Protein AF-0000000083340362 (afdb_homodimer)

Sequence (372 aa):
MKLQTNSEQLPQDSGIQFNILEYPRHIVHEFELSDPEDSLTHFIKEQAFEFDRLLISKTYVAEIGRKVIGFISLTCTEIKFEDDVADDSGHPVNNFQSKPAVKITRLAVDQRYQRQGIGQILLAQSFSLVVDTIRETVGCRFLVLDARKDKIDWYQSFGFELVGTHENMMRECPIMFLDLRDLVERMKLQTNSEQLPQDSGIQFNILEYPRHIVHEFELSDPEDSLTHFIKEQAFEFDRLLISKTYVAEIGRKVIGFISLTCTEIKFEDDVADDSGHPVNNFQSKPAVKITRLAVDQRYQRQGIGQILLAQSFSLVVDTIRETVGCRFLVLDARKDKIDWYQSFGFELVGTHENMMRECPIMFLDLRDLVER

Radius of gyration: 21.66 Å; Cα contacts (8 Å, |Δi|>4): 677; chains: 2; bounding box: 45×64×53 Å

Solvent-accessible surface area (backbone atoms only — not comparable to full-atom values): 20326 Å² total; per-residue (Å²): 108,57,78,69,65,70,64,69,61,62,60,92,80,62,62,68,45,76,46,70,69,46,88,81,68,47,41,43,84,78,49,45,49,89,55,80,80,36,65,67,51,49,31,62,58,70,37,46,65,57,31,41,74,62,22,48,27,30,47,35,28,34,21,51,89,40,38,41,45,27,40,36,25,27,18,29,20,57,46,70,52,88,63,75,73,69,61,82,78,71,57,79,57,78,83,55,49,56,42,17,14,37,30,48,78,44,76,52,49,20,54,94,55,54,97,64,50,56,65,58,51,51,51,51,49,53,49,49,47,41,59,68,48,44,45,72,62,23,6,36,24,29,43,33,36,63,34,51,69,92,44,44,68,62,44,38,75,72,60,35,39,70,54,90,41,73,71,36,68,69,39,78,45,28,47,32,38,27,63,47,70,58,51,69,79,91,109,57,77,68,64,71,64,71,63,62,60,92,80,62,61,67,44,75,45,70,69,45,88,80,68,46,42,42,83,80,46,46,50,91,56,79,80,37,67,66,51,49,32,61,59,69,37,46,65,57,32,40,73,62,25,48,28,29,49,33,28,34,20,51,88,39,39,40,45,27,38,38,24,29,19,29,20,58,46,70,52,91,63,76,74,68,61,83,80,70,58,79,58,78,83,54,48,55,42,20,14,37,30,48,77,43,74,53,49,20,53,93,54,54,95,63,50,55,64,58,50,52,52,51,48,51,48,48,47,41,60,68,46,44,44,72,62,22,6,35,24,29,44,32,34,63,34,50,69,91,44,44,68,61,45,38,75,72,59,34,39,69,55,91,42,72,71,37,67,69,39,77,46,28,47,29,36,27,64,47,68,58,52,67,79,89

Organism: NCBI:txid2580412

Foldseek 3Di:
DALCCPCPPQPPPPLKDKAWDDPPQADLLPFDDPDRPDVLSVCSVPNQVVCVVVVNWTKMFIDRRRYGFKIWIKGKDWDFAPDCPPPVVPDPPDPPSIFTAMETEDIDGGHVCPPSCPRVVNVVVVLCCCLVPVVVPDGHFKYKYFAAPVCVVVVVVSPWDFRPDPVQVPDRGHMIMHGCVVNVVD/DALCCPCPPQPPPPLKDKAWDDPPQADLLPFDDPDRPDVLSVCSVPPQVVCVVVVNWTKMFIDRRRYGFKIWIKGKDWDFAPDCPPPVVPDPPDPPSIFTAMETEDIDGGHVCPPSCPRVVNVVVVLCCCLVPVVVPDGHFKYKYFAQPVCVVVVVVSPWDFRPDPVQVPDRGHMIMHGCVVNVVD

Nearest PDB structures (foldseek):
  6ajn-assembly1_A  TM=8.364E-01  e=1.202E-12  Escherichia coli
  6g96-assembly1_B  TM=8.527E-01  e=6.451E-12  Salmonella enterica subsp. enterica serovar Typhimurium
  6gtq-assembly2_B  TM=8.793E-01  e=3.685E-12  Escherichia coli
  5xun-assembly1_A  TM=8.576E-01  e=1.202E-11  Klebsiella pneumoniae
  7byy-assembly1_B  TM=8.355E-01  e=1.361E-11  Escherichia coli

pLDDT: mean 86.23, std 19.72, range [22.97, 98.69]

Structure (mmCIF, N/CA/C/O backbone):
data_AF-0000000083340362-model_v1
#
loop_
_entity.id
_entity.type
_entity.pdbx_description
1 polymer 'GNAT family N-acetyltransferase'
#
loop_
_atom_site.group_PDB
_atom_site.id
_atom_site.type_symbol
_atom_site.label_atom_id
_atom_site.label_alt_id
_atom_site.label_comp_id
_atom_site.label_asym_id
_atom_site.label_entity_id
_atom_site.label_seq_id
_atom_site.pdbx_PDB_ins_code
_atom_site.Cartn_x
_atom_site.Cartn_y
_atom_site.Cartn_z
_atom_site.occupancy
_atom_site.B_iso_or_equiv
_atom_site.auth_seq_id
_atom_site.auth_comp_id
_atom_site.auth_asym_id
_atom_site.auth_atom_id
_atom_site.pdbx_PDB_model_num
ATOM 1 N N . MET A 1 1 ? -20.344 -11.062 3.727 1 23.52 1 MET A N 1
ATOM 2 C CA . MET A 1 1 ? -19.969 -12.469 3.6 1 23.52 1 MET A CA 1
ATOM 3 C C . MET A 1 1 ? -18.547 -12.695 4.074 1 23.52 1 MET A C 1
ATOM 5 O O . MET A 1 1 ? -17.609 -12.055 3.582 1 23.52 1 MET A O 1
ATOM 9 N N . LYS A 1 2 ? -18.219 -13 5.266 1 34.16 2 LYS A N 1
ATOM 10 C CA . LYS A 1 2 ? -16.938 -13.531 5.734 1 34.16 2 LYS A CA 1
ATOM 11 C C . LYS A 1 2 ? -16.312 -14.453 4.691 1 34.16 2 LYS A C 1
ATOM 13 O O . LYS A 1 2 ? -17 -15.281 4.094 1 34.16 2 LYS A O 1
ATOM 18 N N . LEU A 1 3 ? -15.227 -13.953 4.035 1 40.44 3 LEU A N 1
ATOM 19 C CA . LEU A 1 3 ? -14.555 -15.016 3.297 1 40.44 3 LEU A CA 1
ATOM 20 C C . LEU A 1 3 ? -14.727 -16.359 3.998 1 40.44 3 LEU A C 1
ATOM 22 O O . LEU A 1 3 ? -14.234 -16.547 5.109 1 40.44 3 LEU A O 1
ATOM 26 N N . GLN A 1 4 ? -15.898 -16.797 4.02 1 37.75 4 GLN A N 1
ATOM 27 C CA . GLN A 1 4 ? -15.992 -18.172 4.48 1 37.75 4 GLN A CA 1
ATOM 28 C C . GLN A 1 4 ? -14.812 -19 3.982 1 37.75 4 GLN A C 1
ATOM 30 O O . GLN A 1 4 ? -14.703 -19.281 2.785 1 37.75 4 GLN A O 1
ATOM 35 N N . THR A 1 5 ? -13.617 -18.562 4.418 1 40.03 5 THR A N 1
ATOM 36 C CA . THR A 1 5 ? -12.539 -19.516 4.184 1 40.03 5 THR A CA 1
ATOM 37 C C . THR A 1 5 ? -13.008 -20.938 4.477 1 40.03 5 THR A C 1
ATOM 39 O O . THR A 1 5 ? -13.219 -21.297 5.637 1 40.03 5 THR A O 1
ATOM 42 N N . ASN A 1 6 ? -14.023 -21.344 3.832 1 37.41 6 ASN A N 1
ATOM 43 C CA . ASN A 1 6 ? -14.039 -22.797 3.99 1 37.41 6 ASN A CA 1
ATOM 44 C C . ASN A 1 6 ? -12.625 -23.359 4.125 1 37.41 6 ASN A C 1
ATOM 46 O O . ASN A 1 6 ? -11.859 -23.359 3.16 1 37.41 6 ASN A O 1
ATOM 50 N N . SER A 1 7 ? -12.016 -23.094 5.191 1 41.56 7 SER A N 1
ATOM 51 C CA . SER A 1 7 ? -10.766 -23.766 5.566 1 41.56 7 SER A CA 1
ATOM 52 C C . SER A 1 7 ? -10.68 -25.156 4.965 1 41.56 7 SER A C 1
ATOM 54 O O . SER A 1 7 ? -11.07 -26.141 5.602 1 41.56 7 SER A O 1
ATOM 56 N N . GLU A 1 8 ? -11.188 -25.328 3.857 1 47.78 8 GLU A N 1
ATOM 57 C CA . GLU A 1 8 ? -10.695 -26.641 3.461 1 47.78 8 GLU A CA 1
ATOM 58 C C . GLU A 1 8 ? -9.227 -26.828 3.854 1 47.78 8 GLU A C 1
ATOM 60 O O . GLU A 1 8 ? -8.344 -26.172 3.299 1 47.78 8 GLU A O 1
ATOM 65 N N . GLN A 1 9 ? -9.07 -26.984 5.242 1 56.75 9 GLN A N 1
ATOM 66 C CA . GLN A 1 9 ? -7.832 -27.297 5.941 1 56.75 9 GLN A CA 1
ATOM 67 C C . GLN A 1 9 ? -7.039 -28.375 5.203 1 56.75 9 GLN A C 1
ATOM 69 O O . GLN A 1 9 ? -7.613 -29.344 4.711 1 56.75 9 GLN A O 1
ATOM 74 N N . LEU A 1 10 ? -5.961 -27.906 4.578 1 65.69 10 LEU A N 1
ATOM 75 C CA . LEU A 1 10 ? -5.027 -28.922 4.105 1 65.69 10 LEU A CA 1
ATOM 76 C C . LEU A 1 10 ? -5.023 -30.125 5.035 1 65.69 10 LEU A C 1
ATOM 78 O O . LEU A 1 10 ? -5.191 -29.984 6.25 1 65.69 10 LEU A O 1
ATOM 82 N N . PRO A 1 11 ? -5.168 -31.219 4.41 1 60.34 11 PRO A N 1
ATOM 83 C CA . PRO A 1 11 ? -5.055 -32.344 5.328 1 60.34 11 PRO A CA 1
ATOM 84 C C . PRO A 1 11 ? -3.955 -32.156 6.367 1 60.34 11 PRO A C 1
ATOM 86 O O . PRO A 1 11 ? -2.93 -31.531 6.082 1 60.34 11 PRO A O 1
ATOM 89 N N . GLN A 1 12 ? -4.27 -32.188 7.727 1 56.44 12 GLN A N 1
ATOM 90 C CA . GLN A 1 12 ? -3.377 -32.094 8.875 1 56.44 12 GLN A CA 1
ATOM 91 C C . GLN A 1 12 ? -1.991 -32.625 8.539 1 56.44 12 GLN A C 1
ATOM 93 O O . GLN A 1 12 ? -0.98 -32.094 8.992 1 56.44 12 GLN A O 1
ATOM 98 N N . ASP A 1 13 ? -1.907 -33.562 7.621 1 63.53 13 ASP A N 1
ATOM 99 C CA . ASP A 1 13 ? -0.646 -34.25 7.379 1 63.53 13 ASP A CA 1
ATOM 100 C C . ASP A 1 13 ? -0.034 -33.844 6.043 1 63.53 13 ASP A C 1
ATOM 102 O O . ASP A 1 13 ? 0.708 -34.625 5.426 1 63.53 13 ASP A O 1
ATOM 106 N N . SER A 1 14 ? -0.365 -32.688 5.547 1 75.25 14 SER A N 1
ATOM 107 C CA . SER A 1 14 ? 0.1 -32.375 4.199 1 75.25 14 SER A CA 1
ATOM 108 C C . SER A 1 14 ? 1.563 -31.953 4.199 1 75.25 14 SER A C 1
ATOM 110 O O . SER A 1 14 ? 2.25 -32.062 3.18 1 75.25 14 SER A O 1
ATOM 112 N N . GLY A 1 15 ? 2.158 -31.625 5.398 1 90.06 15 GLY A N 1
ATOM 113 C CA . GLY A 1 15 ? 3.516 -31.109 5.465 1 90.06 15 GLY A CA 1
ATOM 114 C C . GLY A 1 15 ? 3.672 -29.75 4.793 1 90.06 15 GLY A C 1
ATOM 115 O O . GLY A 1 15 ? 4.785 -29.234 4.68 1 90.06 15 GLY A O 1
ATOM 116 N N . ILE A 1 16 ? 2.547 -29.234 4.363 1 93.31 16 ILE A N 1
ATOM 117 C CA . ILE A 1 16 ? 2.588 -27.953 3.664 1 93.31 16 ILE A CA 1
ATOM 118 C C . ILE A 1 16 ? 2.73 -26.812 4.672 1 93.31 16 ILE A C 1
ATOM 120 O O . ILE A 1 16 ? 2.025 -26.781 5.684 1 93.31 16 ILE A O 1
ATOM 124 N N . GLN A 1 17 ? 3.688 -25.922 4.473 1 94.75 17 GLN A N 1
ATOM 125 C CA . GLN A 1 17 ? 3.916 -24.734 5.277 1 94.75 17 GLN A CA 1
ATOM 126 C C . GLN A 1 17 ? 3.826 -23.469 4.426 1 94.75 17 GLN A C 1
ATOM 128 O O . GLN A 1 17 ? 4.031 -23.516 3.213 1 94.75 17 GLN A O 1
ATOM 133 N N . PHE A 1 18 ? 3.465 -22.422 5.023 1 94.44 18 PHE A N 1
ATOM 134 C CA . PHE A 1 18 ? 3.361 -21.125 4.355 1 94.44 18 PHE A CA 1
ATOM 135 C C . PHE A 1 18 ? 4.324 -20.125 4.969 1 94.44 18 PHE A C 1
ATOM 137 O O . PHE A 1 18 ? 4.309 -19.891 6.18 1 94.44 18 PHE A O 1
ATOM 144 N N . ASN A 1 19 ? 5.168 -19.562 4.156 1 96.06 19 ASN A N 1
ATOM 145 C CA . ASN A 1 19 ? 6.211 -18.656 4.621 1 96.06 19 ASN A CA 1
ATOM 146 C C . ASN A 1 19 ? 6.48 -17.547 3.604 1 96.06 19 ASN A C 1
ATOM 148 O O . ASN A 1 19 ? 6.035 -17.625 2.459 1 96.06 19 ASN A O 1
ATOM 152 N N . ILE A 1 20 ? 7.152 -16.531 4.066 1 96.31 20 ILE A N 1
ATOM 153 C CA . ILE A 1 20 ? 7.699 -15.539 3.139 1 96.31 20 ILE A CA 1
ATOM 154 C C . ILE A 1 20 ? 8.852 -16.156 2.35 1 96.31 20 ILE A C 1
ATOM 156 O O . ILE A 1 20 ? 9.641 -16.938 2.893 1 96.31 20 ILE A O 1
ATOM 160 N N . LEU A 1 21 ? 8.977 -15.82 1.09 1 96.94 21 LEU A N 1
ATOM 161 C CA . LEU A 1 21 ? 10.055 -16.344 0.257 1 96.94 21 LEU A CA 1
ATOM 162 C C . LEU A 1 21 ? 11.414 -15.883 0.763 1 96.94 21 LEU A C 1
ATOM 164 O O . LEU A 1 21 ? 11.617 -14.688 0.986 1 96.94 21 LEU A O 1
ATOM 168 N N . GLU A 1 22 ? 12.25 -16.781 0.975 1 94.06 22 GLU A N 1
ATOM 169 C CA . GLU A 1 22 ? 13.617 -16.5 1.409 1 94.06 22 GLU A CA 1
ATOM 170 C C . GLU A 1 22 ? 14.641 -17.188 0.507 1 94.06 22 GLU A C 1
ATOM 172 O O . GLU A 1 22 ? 14.531 -18.391 0.246 1 94.06 22 GLU A O 1
ATOM 177 N N . TYR A 1 23 ? 15.516 -16.438 0.001 1 85.88 23 TYR A N 1
ATOM 178 C CA . TYR A 1 23 ? 16.641 -17 -0.749 1 85.88 23 TYR A CA 1
ATOM 179 C C . TYR A 1 23 ? 17.875 -17.125 0.133 1 85.88 23 TYR A C 1
ATOM 181 O O . TYR A 1 23 ? 18.219 -16.203 0.879 1 85.88 23 TYR A O 1
ATOM 189 N N . PRO A 1 24 ? 18.625 -18.344 0.016 1 87 24 PRO A N 1
ATOM 190 C CA . PRO A 1 24 ? 18.422 -19.516 -0.842 1 87 24 PRO A CA 1
ATOM 191 C C . PRO A 1 24 ? 17.672 -20.641 -0.131 1 87 24 PRO A C 1
ATOM 193 O O . PRO A 1 24 ? 17.75 -21.797 -0.558 1 87 24 PRO A O 1
ATOM 196 N N . ARG A 1 25 ? 17.016 -20.328 0.889 1 90.12 25 ARG A N 1
ATOM 197 C CA . ARG A 1 25 ? 16.344 -21.344 1.689 1 90.12 25 ARG A CA 1
ATOM 198 C C . ARG A 1 25 ? 15.344 -22.125 0.848 1 90.12 25 ARG A C 1
ATOM 200 O O . ARG A 1 25 ? 15.281 -23.359 0.938 1 90.12 25 ARG A O 1
ATOM 207 N N . HIS A 1 26 ? 14.633 -21.422 0.093 1 95.56 26 HIS A N 1
ATOM 208 C CA . HIS A 1 26 ? 13.547 -22.062 -0.643 1 95.56 26 HIS A CA 1
ATOM 209 C C . HIS A 1 26 ? 14.016 -22.547 -2.012 1 95.56 26 HIS A C 1
ATOM 211 O O . HIS A 1 26 ? 14.805 -21.875 -2.676 1 95.56 26 HIS A O 1
ATOM 217 N N . ILE A 1 27 ? 13.594 -23.75 -2.365 1 95.31 27 ILE A N 1
ATOM 218 C CA . ILE A 1 27 ? 13.898 -24.359 -3.656 1 95.31 27 ILE A CA 1
ATOM 219 C C . ILE A 1 27 ? 12.805 -24 -4.664 1 95.31 27 ILE A C 1
ATOM 221 O O . ILE A 1 27 ? 11.68 -24.484 -4.57 1 95.31 27 ILE A O 1
ATOM 225 N N . VAL A 1 28 ? 13.227 -23.172 -5.641 1 97.19 28 VAL A N 1
ATOM 226 C CA . VAL A 1 28 ? 12.227 -22.672 -6.582 1 97.19 28 VAL A CA 1
ATOM 227 C C . VAL A 1 28 ? 12.477 -23.266 -7.961 1 97.19 28 VAL A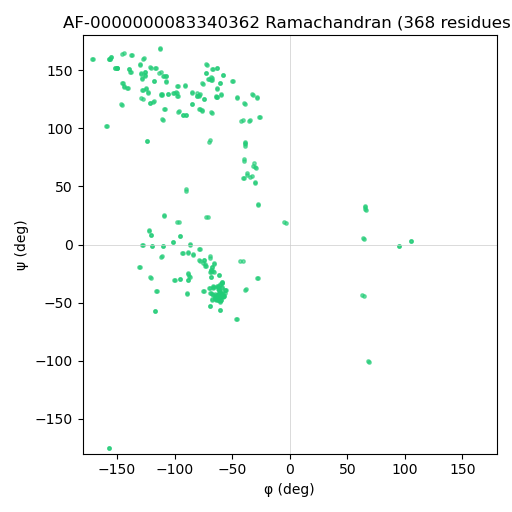 C 1
ATOM 229 O O . VAL A 1 28 ? 11.594 -23.219 -8.828 1 97.19 28 VAL A O 1
ATOM 232 N N . HIS A 1 29 ? 13.578 -23.922 -8.203 1 95.38 29 HIS A N 1
ATOM 233 C CA . HIS A 1 29 ? 13.961 -24.375 -9.539 1 95.38 29 HIS A CA 1
ATOM 234 C C . HIS A 1 29 ? 13.125 -25.562 -9.984 1 95.38 29 HIS A C 1
ATOM 236 O O . HIS A 1 29 ? 13.07 -25.891 -11.172 1 95.38 29 HIS A O 1
ATOM 242 N N . GLU A 1 30 ? 12.422 -26.281 -9.07 1 95.94 30 GLU A N 1
ATOM 243 C CA . GLU A 1 30 ? 11.633 -27.469 -9.398 1 95.94 30 GLU A CA 1
ATOM 244 C C . GLU A 1 30 ? 10.18 -27.094 -9.68 1 95.94 30 GLU A C 1
ATOM 246 O O . GLU A 1 30 ? 9.375 -27.953 -10.062 1 95.94 30 GLU A O 1
ATOM 251 N N . PHE A 1 31 ? 9.836 -25.844 -9.445 1 98 31 PHE A N 1
ATOM 252 C CA . PHE A 1 31 ? 8.469 -25.391 -9.68 1 98 31 PHE A CA 1
ATOM 253 C C . PHE A 1 31 ? 8.109 -25.516 -11.156 1 98 31 PHE A C 1
ATOM 255 O O . PHE A 1 31 ? 8.891 -25.125 -12.023 1 98 31 PHE A O 1
ATOM 262 N N . GLU A 1 32 ? 6.922 -26.047 -11.406 1 96.19 32 GLU A N 1
ATOM 263 C CA . GLU A 1 32 ? 6.535 -26.281 -12.797 1 96.19 32 GLU A CA 1
ATOM 264 C C . GLU A 1 32 ? 5.039 -26.062 -13 1 96.19 32 GLU A C 1
ATOM 266 O O . GLU A 1 32 ? 4.23 -26.438 -12.148 1 96.19 32 GLU A O 1
ATOM 271 N N . LEU A 1 33 ? 4.734 -25.422 -14.117 1 97.44 33 LEU A N 1
ATOM 272 C CA . LEU A 1 33 ? 3.357 -25.328 -14.594 1 97.44 33 LEU A CA 1
ATOM 273 C C . LEU A 1 33 ? 3.166 -26.109 -15.883 1 97.44 33 LEU A C 1
ATOM 275 O O . LEU A 1 33 ? 4.129 -26.656 -16.422 1 97.44 33 LEU A O 1
ATOM 279 N N . SER A 1 34 ? 1.869 -26.25 -16.25 1 94.12 34 SER A N 1
ATOM 280 C CA . SER A 1 34 ? 1.586 -27.016 -17.469 1 94.12 34 SER A CA 1
ATOM 281 C C . SER A 1 34 ? 2.281 -26.406 -18.672 1 94.12 34 SER A C 1
ATOM 283 O O . SER A 1 34 ? 2.801 -27.125 -19.531 1 94.12 34 SER A O 1
ATOM 285 N N . ASP A 1 35 ? 2.262 -25.062 -18.797 1 93.88 35 ASP A N 1
ATOM 286 C CA . ASP A 1 35 ? 3.023 -24.328 -19.812 1 93.88 35 ASP A CA 1
ATOM 287 C C . ASP A 1 35 ? 4.387 -23.906 -19.266 1 93.88 35 ASP A C 1
ATOM 289 O O . ASP A 1 35 ? 4.473 -23 -18.438 1 93.88 35 ASP A O 1
ATOM 293 N N . PRO A 1 36 ? 5.43 -24.469 -19.766 1 89.62 36 PRO A N 1
ATOM 294 C CA . PRO A 1 36 ? 6.758 -24.172 -19.234 1 89.62 36 PRO A CA 1
ATOM 295 C C . PRO A 1 36 ? 7.195 -22.734 -19.516 1 89.62 36 PRO A C 1
ATOM 297 O O . PRO A 1 36 ? 8.102 -22.219 -18.859 1 89.62 36 PRO A O 1
ATOM 300 N N . GLU A 1 37 ? 6.543 -22.125 -20.5 1 89.88 37 GLU A N 1
ATOM 301 C CA . GLU A 1 37 ? 6.93 -20.766 -20.859 1 89.88 37 GLU A CA 1
ATOM 302 C C . GLU A 1 37 ? 6.059 -19.734 -20.156 1 89.88 37 GLU A C 1
ATOM 304 O O . GLU A 1 37 ? 6.16 -18.531 -20.438 1 89.88 37 GLU A O 1
ATOM 309 N N . ASP A 1 38 ? 5.273 -20.25 -19.281 1 92.88 38 ASP A N 1
ATOM 310 C CA . ASP A 1 38 ? 4.422 -19.328 -18.531 1 92.88 38 ASP A CA 1
ATOM 311 C C . ASP A 1 38 ? 5.262 -18.328 -17.75 1 92.88 38 ASP A C 1
ATOM 313 O O . ASP A 1 38 ? 6.254 -18.688 -17.109 1 92.88 38 ASP A O 1
ATOM 317 N N . SER A 1 39 ? 4.816 -17.047 -17.734 1 93.94 39 SER A N 1
ATOM 318 C CA . SER A 1 39 ? 5.559 -15.977 -17.094 1 93.94 39 SER A CA 1
ATOM 319 C C . SER A 1 39 ? 5.617 -16.172 -15.586 1 93.94 39 SER A C 1
ATOM 321 O O . SER A 1 39 ? 6.539 -15.688 -14.93 1 93.94 39 SER A O 1
ATOM 323 N N . LEU A 1 40 ? 4.707 -16.891 -15.039 1 96.69 40 LEU A N 1
ATOM 324 C CA . LEU A 1 40 ? 4.676 -17.125 -13.602 1 96.69 40 LEU A CA 1
ATOM 325 C C . LEU A 1 40 ? 5.824 -18.031 -13.172 1 96.69 40 LEU A C 1
ATOM 327 O O . LEU A 1 40 ? 6.41 -17.844 -12.109 1 96.69 40 LEU A O 1
ATOM 331 N N . THR A 1 41 ? 6.141 -19.047 -14.07 1 96.56 41 THR A N 1
ATOM 332 C CA . THR A 1 41 ? 7.293 -19.906 -13.805 1 96.56 41 THR A CA 1
ATOM 333 C C . THR A 1 41 ? 8.586 -19.094 -13.852 1 96.56 41 THR A C 1
ATOM 335 O O . THR A 1 41 ? 9.438 -19.234 -12.969 1 96.56 41 THR A O 1
ATOM 338 N N . HIS A 1 42 ? 8.641 -18.281 -14.883 1 95.5 42 HIS A N 1
ATOM 339 C CA . HIS A 1 42 ? 9.812 -17.406 -15 1 95.5 42 HIS A CA 1
ATOM 340 C C . HIS A 1 42 ? 9.93 -16.484 -13.805 1 95.5 42 HIS A C 1
ATOM 342 O O . HIS A 1 42 ? 11.031 -16.266 -13.289 1 95.5 42 HIS A O 1
ATOM 348 N N . PHE A 1 43 ? 8.891 -15.984 -13.336 1 97 43 PHE A N 1
ATOM 349 C CA . PHE A 1 43 ? 8.883 -15.055 -12.211 1 97 43 PHE A CA 1
ATOM 350 C C . PHE A 1 43 ? 9.477 -15.703 -10.969 1 97 43 PHE A C 1
ATOM 352 O O . PHE A 1 43 ? 10.43 -15.188 -10.383 1 97 43 PHE A O 1
ATOM 359 N N . ILE A 1 44 ? 8.945 -16.828 -10.547 1 97.62 44 ILE A N 1
ATOM 360 C CA . ILE A 1 44 ? 9.328 -17.406 -9.266 1 97.62 44 ILE A CA 1
ATOM 361 C C . ILE A 1 44 ? 10.773 -17.891 -9.328 1 97.62 44 ILE A C 1
ATOM 363 O O . ILE A 1 44 ? 11.5 -17.844 -8.336 1 97.62 44 ILE A O 1
ATOM 367 N N . LYS A 1 45 ? 11.25 -18.266 -10.516 1 96 45 LYS A N 1
ATOM 368 C CA . LYS A 1 45 ? 12.586 -18.844 -10.656 1 96 45 LYS A CA 1
ATOM 369 C C . LYS A 1 45 ? 13.633 -17.75 -10.828 1 96 45 LYS A C 1
ATOM 371 O O . LYS A 1 45 ? 14.766 -17.891 -10.367 1 96 45 LYS A O 1
ATOM 376 N N . GLU A 1 46 ? 13.18 -16.609 -11.391 1 94.44 46 GLU A N 1
ATOM 377 C CA . GLU A 1 46 ? 14.234 -15.711 -11.859 1 94.44 46 GLU A CA 1
ATOM 378 C C . GLU A 1 46 ? 14 -14.289 -11.359 1 94.44 46 GLU A C 1
ATOM 380 O O . GLU A 1 46 ? 14.922 -13.469 -11.367 1 94.44 46 GLU A O 1
ATOM 385 N N . GLN A 1 47 ? 12.805 -13.961 -10.961 1 95.62 47 GLN A N 1
ATOM 386 C CA . GLN A 1 47 ? 12.523 -12.547 -10.766 1 95.62 47 GLN A CA 1
ATOM 387 C C . GLN A 1 47 ? 12.102 -12.266 -9.328 1 95.62 47 GLN A C 1
ATOM 389 O O . GLN A 1 47 ? 12.312 -11.164 -8.812 1 95.62 47 GLN A O 1
ATOM 394 N N . ALA A 1 48 ? 11.508 -13.242 -8.672 1 96.56 48 ALA A N 1
ATOM 395 C CA . ALA A 1 48 ? 10.875 -13.008 -7.375 1 96.56 48 ALA A CA 1
ATOM 396 C C . ALA A 1 48 ? 11.867 -12.43 -6.375 1 96.56 48 ALA A C 1
ATOM 398 O O . ALA A 1 48 ? 11.555 -11.477 -5.66 1 96.56 48 ALA A O 1
ATOM 399 N N . PHE A 1 49 ? 13.031 -12.984 -6.344 1 94.06 49 PHE A N 1
ATOM 400 C CA . PHE A 1 49 ? 14.047 -12.516 -5.398 1 94.06 49 PHE A CA 1
ATOM 401 C C . PHE A 1 49 ? 14.453 -11.078 -5.703 1 94.06 49 PHE A C 1
ATOM 403 O O . PHE A 1 49 ? 14.578 -10.258 -4.789 1 94.06 49 PHE A O 1
ATOM 410 N N . GLU A 1 50 ? 14.703 -10.82 -6.898 1 93.31 50 GLU A N 1
ATOM 411 C CA . GLU A 1 50 ? 15.086 -9.469 -7.293 1 93.31 50 GLU A CA 1
ATOM 412 C C . GLU A 1 50 ? 13.984 -8.461 -6.977 1 93.31 50 GLU A C 1
ATOM 414 O O . GLU A 1 50 ? 14.266 -7.348 -6.539 1 93.31 50 GLU A O 1
ATOM 419 N N . PHE A 1 51 ? 12.766 -8.82 -7.219 1 94.81 51 PHE A N 1
ATOM 420 C CA . PHE A 1 51 ? 11.641 -7.938 -6.934 1 94.81 51 PHE A CA 1
ATOM 421 C C . PHE A 1 51 ? 11.539 -7.656 -5.441 1 94.81 51 PHE A C 1
ATOM 423 O O . PHE A 1 51 ? 11.164 -6.555 -5.035 1 94.81 51 PHE A O 1
ATOM 430 N N . ASP A 1 52 ? 11.867 -8.68 -4.664 1 94.31 52 ASP A N 1
ATOM 431 C CA . ASP A 1 52 ? 11.914 -8.477 -3.217 1 94.31 52 ASP A CA 1
ATOM 432 C C . ASP A 1 52 ? 13.016 -7.492 -2.834 1 94.31 52 ASP A C 1
ATOM 434 O O . ASP A 1 52 ? 12.773 -6.543 -2.086 1 94.31 52 ASP A O 1
ATOM 438 N N . ARG A 1 53 ? 14.156 -7.668 -3.387 1 91.44 53 ARG A N 1
ATOM 439 C CA . ARG A 1 53 ? 15.305 -6.824 -3.098 1 91.44 53 ARG A CA 1
ATOM 440 C C . ARG A 1 53 ? 15.039 -5.375 -3.504 1 91.44 53 ARG A C 1
ATOM 442 O O . ARG A 1 53 ? 15.492 -4.445 -2.836 1 91.44 53 ARG A O 1
ATOM 449 N N . LEU A 1 54 ? 14.344 -5.23 -4.57 1 93.06 54 LEU A N 1
ATOM 450 C CA . LEU A 1 54 ? 14.062 -3.9 -5.098 1 93.06 54 LEU A CA 1
ATOM 451 C C . LEU A 1 54 ? 12.805 -3.322 -4.453 1 93.06 54 LEU A C 1
ATOM 453 O O . LEU A 1 54 ? 12.375 -2.223 -4.805 1 93.06 54 LEU A O 1
ATOM 457 N N . LEU A 1 55 ? 12.18 -4.051 -3.561 1 95.62 55 LEU A N 1
ATOM 458 C CA . LEU A 1 55 ? 11.008 -3.623 -2.807 1 95.62 55 LEU A CA 1
ATOM 459 C C . LEU A 1 55 ? 9.812 -3.418 -3.73 1 95.62 55 LEU A C 1
ATOM 461 O O . LEU A 1 55 ? 8.992 -2.523 -3.506 1 95.62 55 LEU A O 1
ATOM 465 N N . ILE A 1 56 ? 9.789 -4.234 -4.762 1 95.94 56 ILE A N 1
ATOM 466 C CA . ILE A 1 56 ? 8.734 -4.121 -5.766 1 95.94 56 ILE A CA 1
ATOM 467 C C . ILE A 1 56 ? 7.547 -4.996 -5.367 1 95.94 56 ILE A C 1
ATOM 469 O O . ILE A 1 56 ? 6.391 -4.59 -5.508 1 95.94 56 ILE A O 1
ATOM 473 N N . SER A 1 57 ? 7.781 -6.141 -4.914 1 97.31 57 SER A N 1
ATOM 474 C CA . SER A 1 57 ? 6.75 -7.047 -4.422 1 97.31 57 SER A CA 1
ATOM 475 C C . SER A 1 57 ? 7.289 -7.961 -3.324 1 97.31 57 SER A C 1
ATOM 477 O O . SER A 1 57 ? 8.5 -8.172 -3.23 1 97.31 57 SER A O 1
ATOM 479 N N . LYS A 1 58 ? 6.43 -8.375 -2.453 1 97.69 58 LYS A N 1
ATOM 480 C CA . LYS A 1 58 ? 6.719 -9.422 -1.482 1 97.69 58 LYS A CA 1
ATOM 481 C C . LYS A 1 58 ? 6.02 -10.727 -1.862 1 97.69 58 LYS A C 1
ATOM 483 O O . LYS A 1 58 ? 4.828 -10.734 -2.174 1 97.69 58 LYS A O 1
ATOM 488 N N . THR A 1 59 ? 6.793 -11.781 -1.875 1 98.31 59 THR A N 1
ATOM 489 C CA . THR A 1 59 ? 6.262 -13.07 -2.301 1 98.31 59 THR A CA 1
ATOM 490 C C . THR A 1 59 ? 6.18 -14.039 -1.122 1 98.31 59 THR A C 1
ATOM 492 O O . THR A 1 59 ? 7.137 -14.18 -0.358 1 98.31 59 THR A O 1
ATOM 495 N N . TYR A 1 60 ? 5.016 -14.625 -0.967 1 98.31 60 TYR A N 1
ATOM 496 C CA . TYR A 1 60 ? 4.754 -15.68 0.007 1 98.31 60 TYR A CA 1
ATOM 497 C C . TYR A 1 60 ? 4.598 -17.031 -0.679 1 98.31 60 TYR A C 1
ATOM 499 O O . TYR A 1 60 ? 4.027 -17.109 -1.771 1 98.31 60 TYR A O 1
ATOM 507 N N . VAL A 1 61 ? 5.098 -18.094 0.061 1 98.06 61 VAL A N 1
ATOM 508 C CA . VAL A 1 61 ? 5.141 -19.375 -0.632 1 98.06 61 VAL A CA 1
ATOM 509 C C . VAL A 1 61 ? 4.465 -20.453 0.224 1 98.06 61 VAL A C 1
ATOM 511 O O . VAL A 1 61 ? 4.457 -20.359 1.453 1 98.06 61 VAL A O 1
ATOM 514 N N . ALA A 1 62 ? 3.773 -21.344 -0.406 1 97.81 62 ALA A N 1
ATOM 515 C CA . ALA A 1 62 ? 3.49 -22.672 0.132 1 97.81 62 ALA A CA 1
ATOM 516 C C . ALA A 1 62 ? 4.633 -23.641 -0.168 1 97.81 62 ALA A C 1
ATOM 518 O O . ALA A 1 62 ? 5.098 -23.734 -1.308 1 97.81 62 ALA A O 1
ATOM 519 N N . GLU A 1 63 ? 5.066 -24.344 0.824 1 97.25 63 GLU A N 1
ATOM 520 C CA . GLU A 1 63 ? 6.219 -25.203 0.607 1 97.25 63 GLU A CA 1
ATOM 521 C C . GLU A 1 63 ? 6.035 -26.562 1.295 1 97.25 63 GLU A C 1
ATOM 523 O O . GLU A 1 63 ? 5.285 -26.672 2.268 1 97.25 63 GLU A O 1
ATOM 528 N N . ILE A 1 64 ? 6.547 -27.578 0.803 1 95.62 64 ILE A N 1
ATOM 529 C CA . ILE A 1 64 ? 6.789 -28.859 1.436 1 95.62 64 ILE A CA 1
ATOM 530 C C . ILE A 1 64 ? 8.289 -29.078 1.609 1 95.62 64 ILE A C 1
ATOM 532 O O . ILE A 1 64 ? 9.023 -29.234 0.627 1 95.62 64 ILE A O 1
ATOM 536 N N . GLY A 1 65 ? 8.672 -28.969 2.998 1 92 65 GLY A N 1
ATOM 537 C CA . GLY A 1 65 ? 10.102 -28.875 3.254 1 92 65 GLY A CA 1
ATOM 538 C C . GLY A 1 65 ? 10.711 -27.562 2.762 1 92 65 GLY A C 1
ATOM 539 O O . GLY A 1 65 ? 10.477 -26.516 3.348 1 92 65 GLY A O 1
ATOM 540 N N . ARG A 1 66 ? 11.375 -27.516 1.611 1 95.44 66 ARG A N 1
ATOM 541 C CA . ARG A 1 66 ? 11.953 -26.312 1.043 1 95.44 66 ARG A CA 1
ATOM 542 C C . ARG A 1 66 ? 11.508 -26.109 -0.402 1 95.44 66 ARG A C 1
ATOM 544 O O . ARG A 1 66 ? 11.812 -25.094 -1.019 1 95.44 66 ARG A O 1
ATOM 551 N N . LYS A 1 67 ? 10.719 -27.109 -0.714 1 97.06 67 LYS A N 1
ATOM 552 C CA . LYS A 1 67 ? 10.266 -27.062 -2.1 1 97.06 67 LYS A CA 1
ATOM 553 C C . LYS A 1 67 ? 9.031 -26.172 -2.246 1 97.06 67 LYS A C 1
ATOM 555 O O . LYS A 1 67 ? 7.996 -26.438 -1.637 1 97.06 67 LYS A O 1
ATOM 560 N N . VAL A 1 68 ? 9.102 -25.188 -3.023 1 98.25 68 VAL A N 1
ATOM 561 C CA . VAL A 1 68 ? 7.977 -24.281 -3.264 1 98.25 68 VAL A CA 1
ATOM 562 C C . VAL A 1 68 ? 6.953 -24.969 -4.164 1 98.25 68 VAL A C 1
ATOM 564 O O . VAL A 1 68 ? 7.289 -25.406 -5.27 1 98.25 68 VAL A O 1
ATOM 567 N N . ILE A 1 69 ? 5.688 -25.031 -3.701 1 98.19 69 ILE A N 1
ATOM 568 C CA . ILE A 1 69 ? 4.645 -25.688 -4.484 1 98.19 69 ILE A CA 1
ATOM 569 C C . ILE A 1 69 ? 3.549 -24.688 -4.824 1 98.19 69 ILE A C 1
ATOM 571 O O . ILE A 1 69 ? 2.576 -25.016 -5.504 1 98.19 69 ILE A O 1
ATOM 575 N N . GLY A 1 70 ? 3.621 -23.469 -4.406 1 98.56 70 GLY A N 1
ATOM 576 C CA . GLY A 1 70 ? 2.742 -22.344 -4.711 1 98.56 70 GLY A CA 1
ATOM 577 C C . GLY A 1 70 ? 3.268 -21.016 -4.199 1 98.56 70 GLY A C 1
ATOM 578 O O . GLY A 1 70 ? 4.137 -20.984 -3.326 1 98.56 70 GLY A O 1
ATOM 579 N N . PHE A 1 71 ? 2.781 -19.969 -4.777 1 98.69 71 PHE A N 1
ATOM 580 C CA . PHE A 1 71 ? 3.232 -18.672 -4.297 1 98.69 71 PHE A CA 1
ATOM 581 C C . PHE A 1 71 ? 2.211 -17.578 -4.621 1 98.69 71 PHE A C 1
ATOM 583 O O . PHE A 1 71 ? 1.34 -17.781 -5.473 1 98.69 71 PHE A O 1
ATOM 590 N N . ILE A 1 72 ? 2.275 -16.5 -3.922 1 98.62 72 ILE A N 1
ATOM 591 C CA . ILE A 1 72 ? 1.473 -15.305 -4.133 1 98.62 72 ILE A CA 1
ATOM 592 C C . ILE A 1 72 ? 2.309 -14.062 -3.832 1 98.62 72 ILE A C 1
ATOM 594 O O . ILE A 1 72 ? 3.09 -14.047 -2.877 1 98.62 72 ILE A O 1
ATOM 598 N N . SER A 1 73 ? 2.232 -13.047 -4.672 1 98.5 73 SER A N 1
ATOM 599 C CA . SER A 1 73 ? 3.004 -11.82 -4.488 1 98.5 73 SER A CA 1
ATOM 600 C C . SER A 1 73 ? 2.088 -10.617 -4.305 1 98.5 73 SER A C 1
ATOM 602 O O . SER A 1 73 ? 1.058 -10.508 -4.973 1 98.5 73 SER A O 1
ATOM 604 N N . LEU A 1 74 ? 2.496 -9.719 -3.395 1 98.56 74 LEU A N 1
ATOM 605 C CA . LEU A 1 74 ? 1.691 -8.555 -3.029 1 98.56 74 LEU A CA 1
ATOM 606 C C . LEU A 1 74 ? 2.49 -7.27 -3.197 1 98.56 74 LEU A C 1
ATOM 608 O O . LEU A 1 74 ? 3.693 -7.242 -2.932 1 98.56 74 LEU A O 1
ATOM 612 N N . THR A 1 75 ? 1.845 -6.199 -3.588 1 98.5 75 THR A N 1
ATOM 613 C CA . THR A 1 75 ? 2.477 -4.891 -3.736 1 98.5 75 THR A CA 1
ATOM 614 C C . THR A 1 75 ? 1.47 -3.773 -3.48 1 98.5 75 THR A C 1
ATOM 616 O O . THR A 1 75 ? 0.268 -3.951 -3.693 1 98.5 75 THR A O 1
ATOM 619 N N . CYS A 1 76 ? 1.879 -2.607 -3.02 1 98.31 76 CYS A N 1
ATOM 620 C CA . CYS A 1 76 ? 1.025 -1.433 -2.889 1 98.31 76 CYS A CA 1
ATOM 621 C C . CYS A 1 76 ? 0.621 -0.896 -4.258 1 98.31 76 CYS A C 1
ATOM 623 O O . CYS A 1 76 ? 1.427 -0.891 -5.188 1 98.31 76 CYS A O 1
ATOM 625 N N . THR A 1 77 ? -0.564 -0.472 -4.336 1 96.94 77 THR A N 1
ATOM 626 C CA . THR A 1 77 ? -1.035 0.106 -5.59 1 96.94 77 THR A CA 1
ATOM 627 C C . THR A 1 77 ? -2.223 1.033 -5.348 1 96.94 77 THR A C 1
ATOM 629 O O . THR A 1 77 ? -2.5 1.406 -4.203 1 96.94 77 THR A O 1
ATOM 632 N N . GLU A 1 78 ? -2.793 1.529 -6.406 1 95 78 GLU A N 1
ATOM 633 C CA . GLU A 1 78 ? -4.09 2.201 -6.461 1 95 78 GLU A CA 1
ATOM 634 C C . GLU A 1 78 ? -4.992 1.572 -7.516 1 95 78 GLU A C 1
ATOM 636 O O . GLU A 1 78 ? -4.516 0.852 -8.398 1 95 78 GLU A O 1
ATOM 641 N N . ILE A 1 79 ? -6.188 1.846 -7.34 1 93.12 79 ILE A N 1
ATOM 642 C CA . ILE A 1 79 ? -7.137 1.485 -8.383 1 93.12 79 ILE A CA 1
ATOM 643 C C . ILE A 1 79 ? -7.977 2.705 -8.766 1 93.12 79 ILE A C 1
ATOM 645 O O . ILE A 1 79 ? -8.375 3.484 -7.895 1 93.12 79 ILE A O 1
ATOM 649 N N . LYS A 1 80 ? -8.117 2.949 -10.047 1 86.81 80 LYS A N 1
ATOM 650 C CA . LYS A 1 80 ? -8.938 4.047 -10.562 1 86.81 80 LYS A CA 1
ATOM 651 C C . LYS A 1 80 ? -10.289 3.549 -11.047 1 86.81 80 LYS A C 1
ATOM 653 O O . LYS A 1 80 ? -10.375 2.541 -11.75 1 86.81 80 LYS A O 1
ATOM 658 N N . PHE A 1 81 ? -11.312 4.215 -10.586 1 82.5 81 PHE A N 1
ATOM 659 C CA . PHE A 1 81 ? -12.648 3.934 -11.078 1 82.5 81 PHE A CA 1
ATOM 660 C C . PHE A 1 81 ? -13.156 5.07 -11.961 1 82.5 81 PHE A C 1
ATOM 662 O O . PHE A 1 81 ? -12.844 6.238 -11.719 1 82.5 81 PHE A O 1
ATOM 669 N N . GLU A 1 82 ? -13.438 4.949 -13.25 1 69.31 82 GLU A N 1
ATOM 670 C CA . GLU A 1 82 ? -13.977 6.016 -14.086 1 69.31 82 GLU A CA 1
ATOM 671 C C . GLU A 1 82 ? -15.141 6.727 -13.406 1 69.31 82 GLU A C 1
ATOM 673 O O . GLU A 1 82 ? -15.273 7.945 -13.508 1 69.31 82 GLU A O 1
ATOM 678 N N . ASP A 1 83 ? -16.203 6.008 -13.172 1 55.5 83 ASP A N 1
ATOM 679 C CA . ASP A 1 83 ? -17.406 6.629 -12.641 1 55.5 83 ASP A CA 1
ATOM 680 C C . ASP A 1 83 ? -17.312 6.836 -11.133 1 55.5 83 ASP A C 1
ATOM 682 O O . ASP A 1 83 ? -16.609 6.09 -10.445 1 55.5 83 ASP A O 1
ATOM 686 N N . ASP A 1 84 ? -17.594 8.031 -10.594 1 47.06 84 ASP A N 1
ATOM 687 C CA . ASP A 1 84 ? -17.703 8.344 -9.172 1 47.06 84 ASP A CA 1
ATOM 688 C C . ASP A 1 84 ? -18.281 7.164 -8.391 1 47.06 84 ASP A C 1
ATOM 690 O O . ASP A 1 84 ? -19.453 6.832 -8.539 1 47.06 84 ASP A O 1
ATOM 694 N N . VAL A 1 85 ? -17.75 6.027 -8.375 1 43.78 85 VAL A N 1
ATOM 695 C CA . VAL A 1 85 ? -18.453 5.254 -7.352 1 43.78 85 VAL A CA 1
ATOM 696 C C . VAL A 1 85 ? -18.766 6.145 -6.152 1 43.78 85 VAL A C 1
ATOM 698 O O . VAL A 1 85 ? -17.859 6.723 -5.551 1 43.78 85 VAL A O 1
ATOM 701 N N . ALA A 1 86 ? -19.906 6.879 -6.266 1 36.81 86 ALA A N 1
ATOM 702 C CA . ALA A 1 86 ? -20.422 7.777 -5.234 1 36.81 86 ALA A CA 1
ATOM 703 C C . ALA A 1 86 ? -20.219 7.188 -3.842 1 36.81 86 ALA A C 1
ATOM 705 O O . ALA A 1 86 ? -20.5 6.012 -3.609 1 36.81 86 ALA A O 1
ATOM 706 N N . ASP A 1 87 ? -19.156 7.387 -3.219 1 41.75 87 ASP A N 1
ATOM 707 C CA . ASP A 1 87 ? -19.281 6.984 -1.821 1 41.75 87 ASP A CA 1
ATOM 708 C C . ASP A 1 87 ? -20.594 7.492 -1.219 1 41.75 87 ASP A C 1
ATOM 710 O O . ASP A 1 87 ? -21.188 8.438 -1.73 1 41.75 87 ASP A O 1
ATOM 714 N N . ASP A 1 88 ? -21.266 6.625 -0.693 1 38.78 88 ASP A N 1
ATOM 715 C CA . ASP A 1 88 ? -22.547 6.961 -0.083 1 38.78 88 ASP A CA 1
ATOM 716 C C . ASP A 1 88 ? -22.469 8.305 0.637 1 38.78 88 ASP A C 1
ATOM 718 O O . ASP A 1 88 ? -23.469 8.781 1.18 1 38.78 88 ASP A O 1
ATOM 722 N N . SER A 1 89 ? -21.391 8.57 1.284 1 37.66 89 SER A N 1
ATOM 723 C CA . SER A 1 89 ? -21.531 9.648 2.262 1 37.66 89 SER A CA 1
ATOM 724 C C . SER A 1 89 ? -21.688 11 1.578 1 37.66 89 SER A C 1
ATOM 726 O O . SER A 1 89 ? -21.844 12.023 2.246 1 37.66 89 SER A O 1
ATOM 728 N N . GLY A 1 90 ? -22.141 11.18 0.332 1 35.34 90 GLY A N 1
ATOM 729 C CA . GLY A 1 90 ? -22.484 12.438 -0.298 1 35.34 90 GLY A CA 1
ATOM 730 C C . GLY A 1 90 ? -21.312 13.383 -0.423 1 35.34 90 GLY A C 1
ATOM 731 O O . GLY A 1 90 ? -21.438 14.469 -0.993 1 35.34 90 GLY A O 1
ATOM 732 N N . HIS A 1 91 ? -20.547 13.5 0.585 1 35.97 91 HIS A N 1
ATOM 733 C CA . HIS A 1 91 ? -19.516 14.531 0.486 1 35.97 91 HIS A CA 1
ATOM 734 C C . HIS A 1 91 ? -18.453 14.164 -0.556 1 35.97 91 HIS A C 1
ATOM 736 O O . HIS A 1 91 ? -18.141 12.984 -0.732 1 35.97 91 HIS A O 1
ATOM 742 N N . PRO A 1 92 ? -18.422 14.969 -1.601 1 34.56 92 PRO A N 1
ATOM 743 C CA . PRO A 1 92 ? -17.328 14.719 -2.557 1 34.56 92 PRO A CA 1
ATOM 744 C C . PRO A 1 92 ? -16.078 14.156 -1.894 1 34.56 92 PRO A C 1
ATOM 746 O O . PRO A 1 92 ? -15.461 14.828 -1.068 1 34.56 92 PRO A O 1
ATOM 749 N N . VAL A 1 93 ? -16.188 13.156 -1.186 1 36.41 93 VAL A N 1
ATOM 750 C CA . VAL A 1 93 ? -14.844 12.641 -0.938 1 36.41 93 VAL A CA 1
ATOM 751 C C . VAL A 1 93 ? -13.93 13 -2.107 1 36.41 93 VAL A C 1
ATOM 753 O O . VAL A 1 93 ? -14.375 13.039 -3.258 1 36.41 93 VAL A O 1
ATOM 756 N N . ASN A 1 94 ? -12.828 13.609 -1.918 1 39.78 94 ASN A N 1
ATOM 757 C CA . ASN A 1 94 ? -11.898 13.984 -2.98 1 39.78 94 ASN A CA 1
ATOM 758 C C . ASN A 1 94 ? -12.023 13.047 -4.18 1 39.78 94 ASN A C 1
ATOM 760 O O . ASN A 1 94 ? -12.344 11.867 -4.023 1 39.78 94 ASN A O 1
ATOM 764 N N . ASN A 1 95 ? -12.555 13.516 -5.32 1 44.16 95 ASN A N 1
ATOM 765 C CA . ASN A 1 95 ? -12.312 13.211 -6.727 1 44.16 95 ASN A CA 1
ATOM 766 C C . ASN A 1 95 ? -11.148 12.242 -6.902 1 44.16 95 ASN A C 1
ATOM 768 O O . ASN A 1 95 ? -10.391 12.336 -7.871 1 44.16 95 ASN A O 1
ATOM 772 N N . PHE A 1 96 ? -10.883 11.562 -5.762 1 55.19 96 PHE A N 1
ATOM 773 C CA . PHE A 1 96 ? -9.695 10.789 -6.102 1 55.19 96 PHE A CA 1
ATOM 774 C C . PHE A 1 96 ? -10.031 9.695 -7.105 1 55.19 96 PHE A C 1
ATOM 776 O O . PHE A 1 96 ? -10.781 8.766 -6.789 1 55.19 96 PHE A O 1
ATOM 783 N N . GLN A 1 97 ? -9.93 10.016 -8.219 1 66.19 97 GLN A N 1
ATOM 784 C CA . GLN A 1 97 ? -10.086 9.016 -9.273 1 66.19 97 GLN A CA 1
ATOM 785 C C . GLN A 1 97 ? -9.359 7.719 -8.914 1 66.19 97 GLN A C 1
ATOM 787 O O . GLN A 1 97 ? -9.797 6.633 -9.297 1 66.19 97 GLN A O 1
ATOM 792 N N . SER A 1 98 ? -8.477 7.852 -7.879 1 88.56 98 SER A N 1
ATOM 793 C CA . SER A 1 98 ? -7.707 6.664 -7.508 1 88.56 98 SER A CA 1
ATOM 794 C C . SER A 1 98 ? -7.914 6.309 -6.039 1 88.56 98 SER A C 1
ATOM 796 O O . SER A 1 98 ? -7.996 7.195 -5.184 1 88.56 98 SER A O 1
ATOM 798 N N . LYS A 1 99 ? -8.203 5.059 -5.688 1 94.56 99 LYS A N 1
ATOM 799 C CA . LYS A 1 99 ? -8.367 4.547 -4.328 1 94.56 99 LYS A CA 1
ATOM 800 C C . LYS A 1 99 ? -7.223 3.619 -3.947 1 94.56 99 LYS A C 1
ATOM 802 O O . LYS A 1 99 ? -6.703 2.885 -4.793 1 94.56 99 LYS A O 1
ATOM 807 N N . PRO A 1 100 ? -6.848 3.672 -2.668 1 97.62 100 PRO A N 1
ATOM 808 C CA . PRO A 1 100 ? -5.723 2.84 -2.238 1 97.62 100 PRO A CA 1
ATOM 809 C C . PRO A 1 100 ? -6.043 1.348 -2.271 1 97.62 100 PRO A C 1
ATOM 811 O O . PRO A 1 100 ? -7.164 0.946 -1.946 1 97.62 100 PRO A O 1
ATOM 814 N N . ALA A 1 101 ? -5.023 0.597 -2.637 1 97.75 101 ALA A N 1
ATOM 815 C CA . ALA A 1 101 ? -5.23 -0.841 -2.791 1 97.75 101 ALA A CA 1
ATOM 816 C C . ALA A 1 101 ? -3.92 -1.604 -2.611 1 97.75 101 ALA A C 1
ATOM 818 O O . ALA A 1 101 ? -2.84 -1.006 -2.611 1 97.75 101 ALA A O 1
ATOM 819 N N . VAL A 1 102 ? -3.996 -2.822 -2.361 1 98.38 102 VAL A N 1
ATOM 820 C CA . VAL A 1 102 ? -2.93 -3.805 -2.531 1 98.38 102 VAL A CA 1
ATOM 821 C C . VAL A 1 102 ? -3.238 -4.703 -3.727 1 98.38 102 VAL A 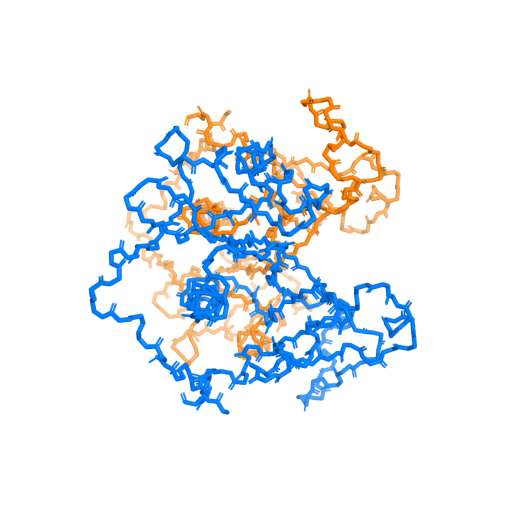C 1
ATOM 823 O O . VAL A 1 102 ? -4.395 -5.074 -3.951 1 98.38 102 VAL A O 1
ATOM 826 N N . LYS A 1 103 ? -2.201 -4.992 -4.461 1 98.25 103 LYS A N 1
ATOM 827 C CA . LYS A 1 103 ? -2.387 -5.801 -5.664 1 98.25 103 LYS A CA 1
ATOM 828 C C . LYS A 1 103 ? -1.746 -7.176 -5.504 1 98.25 103 LYS A C 1
ATOM 830 O O . LYS A 1 103 ? -0.613 -7.289 -5.031 1 98.25 103 LYS A O 1
ATOM 835 N N . ILE A 1 104 ? -2.537 -8.156 -5.805 1 98 104 ILE A N 1
ATOM 836 C CA . ILE A 1 104 ? -1.964 -9.477 -6.059 1 98 104 ILE A CA 1
ATOM 837 C C . ILE A 1 104 ? -1.374 -9.516 -7.465 1 98 104 ILE A C 1
ATOM 839 O O . ILE A 1 104 ? -2.109 -9.477 -8.453 1 98 104 ILE A O 1
ATOM 843 N N . THR A 1 105 ? -0.09 -9.695 -7.539 1 97.25 105 THR A N 1
ATOM 844 C CA . THR A 1 105 ? 0.551 -9.594 -8.844 1 97.25 105 THR A CA 1
ATOM 845 C C . THR A 1 105 ? 0.803 -10.977 -9.438 1 97.25 105 THR A C 1
ATOM 847 O O . THR A 1 105 ? 0.917 -11.125 -10.656 1 97.25 105 THR A O 1
ATOM 850 N N . ARG A 1 106 ? 1.024 -11.922 -8.586 1 97.62 106 ARG A N 1
ATOM 851 C CA . ARG A 1 106 ? 1.269 -13.297 -9 1 97.62 106 ARG A CA 1
ATOM 852 C C . ARG A 1 106 ? 0.586 -14.281 -8.055 1 97.62 106 ARG A C 1
ATOM 854 O O . ARG A 1 106 ? 0.582 -14.086 -6.84 1 97.62 106 ARG A O 1
ATOM 861 N N . LEU A 1 107 ? -0.042 -15.234 -8.641 1 98.12 107 LEU A N 1
ATOM 862 C CA . LEU A 1 107 ? -0.574 -16.391 -7.922 1 98.12 107 LEU A CA 1
ATOM 863 C C . LEU A 1 107 ? -0.497 -17.641 -8.781 1 98.12 107 LEU A C 1
ATOM 865 O O . LEU A 1 107 ? -1.03 -17.672 -9.891 1 98.12 107 LEU A O 1
ATOM 869 N N . ALA A 1 108 ? 0.228 -18.594 -8.227 1 98.25 108 ALA A N 1
ATOM 870 C CA . ALA A 1 108 ? 0.343 -19.844 -8.969 1 98.25 108 ALA A CA 1
ATOM 871 C C . ALA A 1 108 ? 0.571 -21.031 -8.023 1 98.25 108 ALA A C 1
ATOM 873 O O . ALA A 1 108 ? 1.111 -20.859 -6.93 1 98.25 108 ALA A O 1
ATOM 874 N N . VAL A 1 109 ? 0.139 -22.141 -8.461 1 98.19 109 VAL A N 1
ATOM 875 C CA . VAL A 1 109 ? 0.355 -23.406 -7.785 1 98.19 109 VAL A CA 1
ATOM 876 C C . VAL A 1 109 ? 1.014 -24.406 -8.742 1 98.19 109 VAL A C 1
ATOM 878 O O . VAL A 1 109 ? 0.604 -24.516 -9.898 1 98.19 109 VAL A O 1
ATOM 881 N N . ASP A 1 110 ? 2.025 -25.062 -8.219 1 98.31 110 ASP A N 1
ATOM 882 C CA . ASP A 1 110 ? 2.689 -26.094 -9.008 1 98.31 110 ASP A CA 1
ATOM 883 C C . ASP A 1 110 ? 1.673 -27.062 -9.609 1 98.31 110 ASP A C 1
ATOM 885 O O . ASP A 1 110 ? 0.72 -27.469 -8.945 1 98.31 110 ASP A O 1
ATOM 889 N N . GLN A 1 111 ? 1.946 -27.469 -10.891 1 97.75 111 GLN A N 1
ATOM 890 C CA . GLN A 1 111 ? 0.985 -28.266 -11.641 1 97.75 111 GLN A CA 1
ATOM 891 C C . GLN A 1 111 ? 0.66 -29.578 -10.914 1 97.75 111 GLN A C 1
ATOM 893 O O . GLN A 1 111 ? -0.459 -30.078 -11.008 1 97.75 111 GLN A O 1
ATOM 898 N N . ARG A 1 112 ? 1.569 -30.188 -10.195 1 96.75 112 ARG A N 1
ATOM 899 C CA . ARG A 1 112 ? 1.409 -31.453 -9.508 1 96.75 112 ARG A CA 1
ATOM 900 C C . ARG A 1 112 ? 0.547 -31.297 -8.266 1 96.75 112 ARG A C 1
ATOM 902 O O . ARG A 1 112 ? 0.073 -32.281 -7.703 1 96.75 112 ARG A O 1
ATOM 909 N N . TYR A 1 113 ? 0.296 -30.047 -7.82 1 96.12 113 TYR A N 1
ATOM 910 C CA . TYR A 1 113 ? -0.402 -29.812 -6.562 1 96.12 113 TYR A CA 1
ATOM 911 C C . TYR A 1 113 ? -1.654 -28.969 -6.781 1 96.12 113 TYR A C 1
ATOM 913 O O . TYR A 1 113 ? -2.23 -28.453 -5.828 1 96.12 113 TYR A O 1
ATOM 921 N N . GLN A 1 114 ? -2.076 -28.781 -7.988 1 95.31 114 GLN A N 1
ATOM 922 C CA . GLN A 1 114 ? -3.242 -27.969 -8.312 1 95.31 114 GLN A CA 1
ATOM 923 C C . GLN A 1 114 ? -4.535 -28.672 -7.91 1 95.31 114 GLN A C 1
ATOM 925 O O . GLN A 1 114 ? -4.547 -29.891 -7.715 1 95.31 114 GLN A O 1
ATOM 930 N N . ARG A 1 115 ? -5.574 -27.922 -7.668 1 93.44 115 ARG A N 1
ATOM 931 C CA . ARG A 1 115 ? -6.914 -28.406 -7.344 1 93.44 115 ARG A CA 1
ATOM 932 C C . ARG A 1 115 ? -6.922 -29.125 -6.004 1 93.44 115 ARG A C 1
ATOM 934 O O . ARG A 1 115 ? -7.648 -30.109 -5.836 1 93.44 115 ARG A O 1
ATOM 941 N N . GLN A 1 116 ? -6.023 -28.703 -5.141 1 93.56 116 GLN A N 1
ATOM 942 C CA . GLN A 1 116 ? -5.945 -29.266 -3.799 1 93.56 116 GLN A CA 1
ATOM 943 C C . GLN A 1 116 ? -6.156 -28.203 -2.732 1 93.56 116 GLN A C 1
ATOM 945 O O . GLN A 1 116 ? -5.832 -28.406 -1.561 1 93.56 116 GLN A O 1
ATOM 950 N N . GLY A 1 117 ? -6.531 -27.016 -3.129 1 94.81 117 GLY A N 1
ATOM 951 C CA . GLY A 1 117 ? -6.895 -25.984 -2.182 1 94.81 117 GLY A CA 1
ATOM 952 C C . GLY A 1 117 ? -5.742 -25.062 -1.842 1 94.81 117 GLY A C 1
ATOM 953 O O . GLY A 1 117 ? -5.902 -24.109 -1.063 1 94.81 117 GLY A O 1
ATOM 954 N N . ILE A 1 118 ? -4.582 -25.297 -2.383 1 96.56 118 ILE A N 1
ATOM 955 C CA . ILE A 1 118 ? -3.393 -24.516 -2.049 1 96.56 118 ILE A CA 1
ATOM 956 C C . ILE A 1 118 ? -3.574 -23.062 -2.496 1 96.56 118 ILE A C 1
ATOM 958 O O . ILE A 1 118 ? -3.238 -22.141 -1.758 1 96.56 118 ILE A O 1
ATOM 962 N N . GLY A 1 119 ? -4.129 -22.859 -3.699 1 97.06 119 GLY A N 1
ATOM 963 C CA . GLY A 1 119 ? -4.395 -21.516 -4.176 1 97.06 119 GLY A CA 1
ATOM 964 C C . GLY A 1 119 ? -5.336 -20.734 -3.273 1 97.06 119 GLY A C 1
ATOM 965 O O . GLY A 1 119 ? -5.105 -19.547 -2.996 1 97.06 119 GLY A O 1
ATOM 966 N N . GLN A 1 120 ? -6.34 -21.406 -2.838 1 95.75 120 GLN A N 1
ATOM 967 C CA . GLN A 1 120 ? -7.312 -20.797 -1.937 1 95.75 120 GLN A CA 1
ATOM 968 C C . GLN A 1 120 ? -6.66 -20.375 -0.624 1 95.75 120 GLN A C 1
ATOM 970 O O . GLN A 1 120 ? -6.949 -19.297 -0.098 1 95.75 120 GLN A O 1
ATOM 975 N N . ILE A 1 121 ? -5.848 -21.188 -0.113 1 95.56 121 ILE A N 1
ATOM 976 C CA . ILE A 1 121 ? -5.184 -20.906 1.156 1 95.56 121 ILE A CA 1
ATOM 977 C C . ILE A 1 121 ? -4.227 -19.734 0.987 1 95.56 121 ILE A C 1
ATOM 979 O O . ILE A 1 121 ? -4.156 -18.844 1.846 1 95.56 121 ILE A O 1
ATOM 983 N N . LEU A 1 122 ? -3.477 -19.75 -0.122 1 97.06 122 LEU A N 1
ATOM 984 C CA . LEU A 1 122 ? -2.592 -18.625 -0.405 1 97.06 122 LEU A CA 1
ATOM 985 C C . LEU A 1 122 ? -3.375 -17.312 -0.477 1 97.06 122 LEU A C 1
ATOM 987 O O . LEU A 1 122 ? -2.959 -16.297 0.09 1 97.06 122 LEU A O 1
ATOM 991 N N . LEU A 1 123 ? -4.48 -17.328 -1.139 1 96.69 123 LEU A N 1
ATOM 992 C CA . LEU A 1 123 ? -5.336 -16.156 -1.256 1 96.69 123 LEU A CA 1
ATOM 993 C C . LEU A 1 123 ? -5.852 -15.711 0.112 1 96.69 123 LEU A C 1
ATOM 995 O O . LEU A 1 123 ? -5.801 -14.531 0.448 1 96.69 123 LEU A O 1
ATOM 999 N N . ALA A 1 124 ? -6.316 -16.625 0.91 1 94.06 124 ALA A N 1
ATOM 1000 C CA . ALA A 1 124 ? -6.816 -16.328 2.25 1 94.06 124 ALA A CA 1
ATOM 1001 C C . ALA A 1 124 ? -5.727 -15.703 3.119 1 94.06 124 ALA A C 1
ATOM 1003 O O . ALA A 1 124 ? -5.992 -14.781 3.891 1 94.06 124 ALA A O 1
ATOM 1004 N N . GLN A 1 125 ? -4.594 -16.234 3.023 1 92.62 125 GLN A N 1
ATOM 1005 C CA . GLN A 1 125 ? -3.48 -15.672 3.787 1 92.62 125 GLN A CA 1
ATOM 1006 C C . GLN A 1 125 ? -3.189 -14.234 3.371 1 92.62 125 GLN A C 1
ATOM 1008 O O . GLN A 1 125 ? -2.914 -13.383 4.219 1 92.62 125 GLN A O 1
ATOM 1013 N N . SER A 1 126 ? -3.158 -14.062 2.045 1 93.38 126 SER A N 1
ATOM 1014 C CA . SER A 1 126 ? -2.959 -12.703 1.558 1 93.38 126 SER A CA 1
ATOM 1015 C C . SER A 1 126 ? -4.016 -11.75 2.119 1 93.38 126 SER A C 1
ATOM 1017 O O . SER A 1 126 ? -3.707 -10.609 2.475 1 93.38 126 SER A O 1
ATOM 1019 N N . PHE A 1 127 ? -5.195 -12.195 2.211 1 93.25 127 PHE A N 1
ATOM 1020 C CA . PHE A 1 127 ? -6.289 -11.43 2.793 1 93.25 127 PHE A CA 1
ATOM 1021 C C . PHE A 1 127 ? -5.992 -11.078 4.246 1 93.25 127 PHE A C 1
ATOM 1023 O O . PHE A 1 127 ? -6.125 -9.922 4.656 1 93.25 127 PHE A O 1
ATOM 1030 N N . SER A 1 128 ? -5.609 -12.039 4.961 1 94 128 SER A N 1
ATOM 1031 C CA . SER A 1 128 ? -5.309 -11.828 6.375 1 94 128 SER A CA 1
ATOM 1032 C C . SER A 1 128 ? -4.184 -10.812 6.555 1 94 128 SER A C 1
ATOM 1034 O O . SER A 1 128 ? -4.266 -9.938 7.418 1 94 128 SER A O 1
ATOM 1036 N N . LEU A 1 129 ? -3.188 -10.953 5.746 1 94.81 129 LEU A N 1
ATOM 1037 C CA . LEU A 1 129 ? -2.066 -10.023 5.812 1 94.81 129 LEU A CA 1
ATOM 1038 C C . LEU A 1 129 ? -2.525 -8.594 5.539 1 94.81 129 LEU A C 1
ATOM 1040 O O . LEU A 1 129 ? -2.148 -7.668 6.262 1 94.81 129 LEU A O 1
ATOM 1044 N N . VAL A 1 130 ? -3.336 -8.445 4.516 1 96.31 130 VAL A N 1
ATOM 1045 C CA . VAL A 1 130 ? -3.775 -7.117 4.102 1 96.31 130 VAL A CA 1
ATOM 1046 C C . VAL A 1 130 ? -4.707 -6.527 5.156 1 96.31 130 VAL A C 1
ATOM 1048 O O . VAL A 1 130 ? -4.566 -5.367 5.547 1 96.31 130 VAL A O 1
ATOM 1051 N N . VAL A 1 131 ? -5.594 -7.312 5.691 1 94.31 131 VAL A N 1
ATOM 1052 C CA . VAL A 1 131 ? -6.609 -6.844 6.633 1 94.31 131 VAL A CA 1
ATOM 1053 C C . VAL A 1 131 ? -5.969 -6.59 7.996 1 94.31 131 VAL A C 1
ATOM 1055 O O . VAL A 1 131 ? -6.242 -5.57 8.633 1 94.31 131 VAL A O 1
ATOM 1058 N N . ASP A 1 132 ? -5.082 -7.457 8.383 1 93.62 132 ASP A N 1
ATOM 1059 C CA . ASP A 1 132 ? -4.578 -7.406 9.75 1 93.62 132 ASP A CA 1
ATOM 1060 C C . ASP A 1 132 ? -3.365 -6.484 9.859 1 93.62 132 ASP A C 1
ATOM 1062 O O . ASP A 1 132 ? -3.076 -5.953 10.93 1 93.62 132 ASP A O 1
ATOM 1066 N N . THR A 1 133 ? -2.697 -6.305 8.828 1 95.69 133 THR A N 1
ATOM 1067 C CA . THR A 1 133 ? -1.445 -5.559 8.914 1 95.69 133 THR A CA 1
ATOM 1068 C C . THR A 1 133 ? -1.518 -4.277 8.094 1 95.69 133 THR A C 1
ATOM 1070 O O . THR A 1 133 ? -1.387 -3.178 8.633 1 95.69 133 THR A O 1
ATOM 1073 N N . ILE A 1 134 ? -1.809 -4.418 6.812 1 97 134 ILE A N 1
ATOM 1074 C CA . ILE A 1 134 ? -1.729 -3.264 5.922 1 97 134 ILE A CA 1
ATOM 1075 C C . ILE A 1 134 ? -2.844 -2.275 6.258 1 97 134 ILE A C 1
ATOM 1077 O O . ILE A 1 134 ? -2.576 -1.119 6.59 1 97 134 ILE A O 1
ATOM 1081 N N . ARG A 1 135 ? -4.035 -2.742 6.285 1 94.38 135 ARG A N 1
ATOM 1082 C CA . ARG A 1 135 ? -5.211 -1.905 6.5 1 94.38 135 ARG A CA 1
ATOM 1083 C C . ARG A 1 135 ? -5.152 -1.219 7.859 1 94.38 135 ARG A C 1
ATOM 1085 O O . ARG A 1 135 ? -5.711 -0.133 8.039 1 94.38 135 ARG A O 1
ATOM 1092 N N . GLU A 1 136 ? -4.473 -1.797 8.781 1 94.31 136 GLU A N 1
ATOM 1093 C CA . GLU A 1 136 ? -4.371 -1.233 10.125 1 94.31 136 GLU A CA 1
ATOM 1094 C C . GLU A 1 136 ? -3.264 -0.187 10.203 1 94.31 136 GLU A C 1
ATOM 1096 O O . GLU A 1 136 ? -3.16 0.545 11.188 1 94.31 136 GLU A O 1
ATOM 1101 N N . THR A 1 137 ? -2.498 -0.081 9.148 1 97 137 THR A N 1
ATOM 1102 C CA . THR A 1 137 ? -1.324 0.784 9.203 1 97 137 THR A CA 1
ATOM 1103 C C . THR A 1 137 ? -1.459 1.941 8.219 1 97 137 THR A C 1
ATOM 1105 O O . THR A 1 137 ? -1.046 3.064 8.516 1 97 137 THR A O 1
ATOM 1108 N N . VAL A 1 138 ? -1.989 1.687 7.035 1 98.06 138 VAL A N 1
ATOM 1109 C CA . VAL A 1 138 ? -2.176 2.699 6 1 98.06 138 VAL A CA 1
ATOM 1110 C C . VAL A 1 138 ? -3.541 2.52 5.34 1 98.06 138 VAL A C 1
ATOM 1112 O O . VAL A 1 138 ? -4.184 1.479 5.5 1 98.06 138 VAL A O 1
ATOM 1115 N N . GLY A 1 139 ? -3.951 3.6 4.637 1 97.69 139 GLY A N 1
ATOM 1116 C CA . GLY A 1 139 ? -5.156 3.445 3.836 1 97.69 139 GLY A CA 1
ATOM 1117 C C . GLY A 1 139 ? -5.035 2.361 2.783 1 97.69 139 GLY A C 1
ATOM 1118 O O . GLY A 1 139 ? -4.094 2.363 1.985 1 97.69 139 GLY A O 1
ATOM 1119 N N . CYS A 1 140 ? -5.977 1.494 2.75 1 97.69 140 CYS A N 1
ATOM 1120 C CA . CYS A 1 140 ? -6.082 0.398 1.792 1 97.69 140 CYS A CA 1
ATOM 1121 C C . CYS A 1 140 ? -7.516 -0.11 1.702 1 97.69 140 CYS A C 1
ATOM 1123 O O . CYS A 1 140 ? -7.938 -0.941 2.51 1 97.69 140 CYS A O 1
ATOM 1125 N N . ARG A 1 141 ? -8.141 0.294 0.69 1 96.38 141 ARG A N 1
ATOM 1126 C CA . ARG A 1 141 ? -9.57 0.006 0.604 1 96.38 141 ARG A CA 1
ATOM 1127 C C . ARG A 1 141 ? -9.828 -1.255 -0.214 1 96.38 141 ARG A C 1
ATOM 1129 O O . ARG A 1 141 ? -10.766 -2.002 0.064 1 96.38 141 ARG A O 1
ATOM 1136 N N . PHE A 1 142 ? -8.938 -1.51 -1.168 1 96.31 142 PHE A N 1
ATOM 1137 C CA . PHE A 1 142 ? -9.266 -2.586 -2.094 1 96.31 142 PHE A CA 1
ATOM 1138 C C . PHE A 1 142 ? -8.117 -3.574 -2.211 1 96.31 142 PHE A C 1
ATOM 1140 O O . PHE A 1 142 ? -6.949 -3.203 -2.043 1 96.31 142 PHE A O 1
ATOM 1147 N N . LEU A 1 143 ? -8.445 -4.797 -2.412 1 97.25 143 LEU A N 1
ATOM 1148 C CA . LEU A 1 143 ? -7.559 -5.805 -2.986 1 97.25 143 LEU A CA 1
ATOM 1149 C C . LEU A 1 143 ? -7.82 -5.973 -4.48 1 97.25 143 LEU A C 1
ATOM 1151 O O . LEU A 1 143 ? -8.969 -6.125 -4.898 1 97.25 143 LEU A O 1
ATOM 1155 N N . VAL A 1 144 ? -6.754 -5.875 -5.312 1 97.31 144 VAL A N 1
ATOM 1156 C CA . VAL A 1 144 ? -6.977 -5.859 -6.754 1 97.31 144 VAL A CA 1
ATOM 1157 C C . VAL A 1 144 ? -6.07 -6.883 -7.43 1 97.31 144 VAL A C 1
ATOM 1159 O O . VAL A 1 144 ? -5.102 -7.355 -6.828 1 97.31 144 VAL A O 1
ATOM 1162 N N . LEU A 1 145 ? -6.434 -7.348 -8.555 1 97.12 145 LEU A N 1
ATOM 1163 C CA . LEU A 1 145 ? -5.625 -8.242 -9.367 1 97.12 145 LEU A CA 1
ATOM 1164 C C . LEU A 1 145 ? -6.039 -8.164 -10.836 1 97.12 145 LEU A C 1
ATOM 1166 O O . LEU A 1 145 ? -7.078 -7.59 -11.164 1 97.12 145 LEU A O 1
ATOM 1170 N N . ASP A 1 146 ? -5.133 -8.594 -11.703 1 96.25 146 ASP A N 1
ATOM 1171 C CA . ASP A 1 146 ? -5.453 -8.883 -13.102 1 96.25 146 ASP A CA 1
ATOM 1172 C C . ASP A 1 146 ? -5.723 -10.367 -13.305 1 96.25 146 ASP A C 1
ATOM 1174 O O . ASP A 1 146 ? -4.812 -11.195 -13.188 1 96.25 146 ASP A O 1
ATOM 1178 N N . ALA A 1 147 ? -6.918 -10.672 -13.656 1 96.69 147 ALA A N 1
ATOM 1179 C CA . ALA A 1 147 ? -7.301 -12.086 -13.695 1 96.69 147 ALA A CA 1
ATOM 1180 C C . ALA A 1 147 ? -7.23 -12.633 -15.125 1 96.69 147 ALA A C 1
ATOM 1182 O O . ALA A 1 147 ? -7.746 -12.008 -16.062 1 96.69 147 ALA A O 1
ATOM 1183 N N . ARG A 1 148 ? -6.555 -13.805 -15.258 1 95.12 148 ARG A N 1
ATOM 1184 C CA . ARG A 1 148 ? -6.773 -14.547 -16.5 1 95.12 148 ARG A CA 1
ATOM 1185 C C . ARG A 1 148 ? -8.25 -14.875 -16.688 1 95.12 148 ARG A C 1
ATOM 1187 O O . ARG A 1 148 ? -8.953 -15.172 -15.711 1 95.12 148 ARG A O 1
ATOM 1194 N N . LYS A 1 149 ? -8.734 -14.898 -17.891 1 94.88 149 LYS A N 1
ATOM 1195 C CA . LYS A 1 149 ? -10.156 -15.039 -18.188 1 94.88 149 LYS A CA 1
ATOM 1196 C C . LYS A 1 149 ? -10.711 -16.344 -17.594 1 94.88 149 LYS A C 1
ATOM 1198 O O . LYS A 1 149 ? -11.844 -16.375 -17.109 1 94.88 149 LYS A O 1
ATOM 12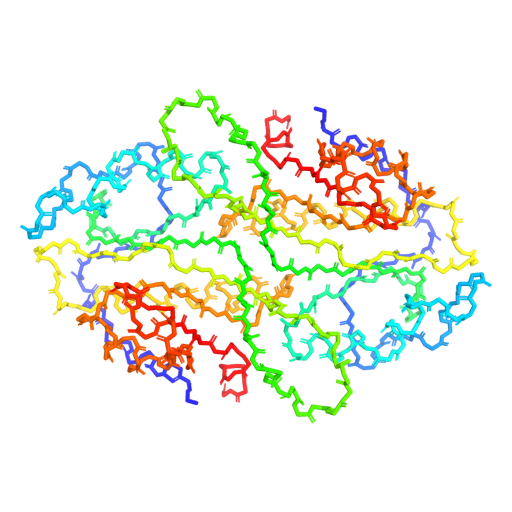03 N N . ASP A 1 150 ? -9.906 -17.344 -17.641 1 94.75 150 ASP A N 1
ATOM 1204 C CA . ASP A 1 150 ? -10.383 -18.641 -17.188 1 94.75 150 ASP A CA 1
ATOM 1205 C C . ASP A 1 150 ? -10.383 -18.719 -15.656 1 94.75 150 ASP A C 1
ATOM 1207 O O . ASP A 1 150 ? -10.812 -19.719 -15.078 1 94.75 150 ASP A O 1
ATOM 1211 N N . LYS A 1 151 ? -9.906 -17.688 -14.945 1 96.38 151 LYS A N 1
ATOM 1212 C CA . LYS A 1 151 ? -9.852 -17.688 -13.484 1 96.38 151 LYS A CA 1
ATOM 1213 C C . LYS A 1 151 ? -10.859 -16.703 -12.898 1 96.38 151 LYS A C 1
ATOM 1215 O O . LYS A 1 151 ? -11.016 -16.609 -11.68 1 96.38 151 LYS A O 1
ATOM 1220 N N . ILE A 1 152 ? -11.602 -15.977 -13.727 1 97.31 152 ILE A N 1
ATOM 1221 C CA . ILE A 1 152 ? -12.516 -14.922 -13.297 1 97.31 152 ILE A CA 1
ATOM 1222 C C . ILE A 1 152 ? -13.57 -15.508 -12.352 1 97.31 152 ILE A C 1
ATOM 1224 O O . ILE A 1 152 ? -13.797 -14.969 -11.266 1 97.31 152 ILE A O 1
ATOM 1228 N N . ASP A 1 153 ? -14.172 -16.641 -12.734 1 97.38 153 ASP A N 1
ATOM 1229 C CA . ASP A 1 153 ? -15.211 -17.25 -11.914 1 97.38 153 ASP A CA 1
ATOM 1230 C C . ASP A 1 153 ? -14.656 -17.672 -10.547 1 97.38 153 ASP A C 1
ATOM 1232 O O . ASP A 1 153 ? -15.344 -17.562 -9.531 1 97.38 153 ASP A O 1
ATOM 1236 N N . TRP A 1 154 ? -13.461 -18.156 -10.625 1 96.94 154 TRP A N 1
ATOM 1237 C CA . TRP A 1 154 ? -12.828 -18.578 -9.383 1 96.94 154 TRP A CA 1
ATOM 1238 C C . TRP A 1 154 ? -12.664 -17.391 -8.43 1 96.94 154 TRP A C 1
ATOM 1240 O O . TRP A 1 154 ? -13.031 -17.484 -7.254 1 96.94 154 TRP A O 1
ATOM 1250 N N . TYR A 1 155 ? -12.172 -16.312 -8.906 1 97.44 155 TYR A N 1
ATOM 1251 C CA . TYR A 1 155 ? -11.977 -15.133 -8.07 1 97.44 155 TYR A CA 1
ATOM 1252 C C . TYR A 1 155 ? -13.312 -14.562 -7.621 1 97.44 155 TYR A C 1
ATOM 1254 O O . TYR A 1 155 ? -13.438 -14.047 -6.508 1 97.44 155 TYR A O 1
ATOM 1262 N N . GLN A 1 156 ? -14.312 -14.633 -8.477 1 97.12 156 GLN A N 1
ATOM 1263 C CA . GLN A 1 156 ? -15.648 -14.156 -8.117 1 97.12 156 GLN A CA 1
ATOM 1264 C C . GLN A 1 156 ? -16.203 -14.93 -6.926 1 97.12 156 GLN A C 1
ATOM 1266 O O . GLN A 1 156 ? -16.922 -14.367 -6.098 1 97.12 156 GLN A O 1
ATOM 1271 N N . SER A 1 157 ? -15.891 -16.156 -6.855 1 96 157 SER A N 1
ATOM 1272 C CA . SER A 1 157 ? -16.375 -16.984 -5.754 1 96 157 SER A CA 1
ATOM 1273 C C . SER A 1 157 ? -15.781 -16.531 -4.422 1 96 157 SER A C 1
ATOM 1275 O O . SER A 1 157 ? -16.281 -16.906 -3.357 1 96 157 SER A O 1
ATOM 1277 N N . PHE A 1 158 ? -14.75 -15.758 -4.461 1 93.81 158 PHE A N 1
ATOM 1278 C CA . PHE A 1 158 ? -14.133 -15.227 -3.248 1 93.81 158 PHE A CA 1
ATOM 1279 C C . PHE A 1 158 ? -14.555 -13.781 -3.014 1 93.81 158 PHE A C 1
ATOM 1281 O O . PHE A 1 158 ? -14.031 -13.109 -2.123 1 93.81 158 PHE A O 1
ATOM 1288 N N . GLY A 1 159 ? -15.422 -13.227 -3.877 1 94.38 159 GLY A N 1
ATOM 1289 C CA . GLY A 1 159 ? -15.984 -11.906 -3.641 1 94.38 159 GLY A CA 1
ATOM 1290 C C . GLY A 1 159 ? -15.383 -10.828 -4.527 1 94.38 159 GLY A C 1
ATOM 1291 O O . GLY A 1 159 ? -15.773 -9.664 -4.438 1 94.38 159 GLY A 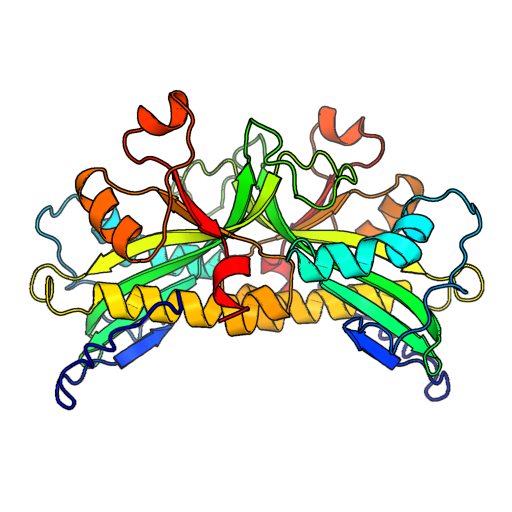O 1
ATOM 1292 N N . PHE A 1 160 ? -14.484 -11.258 -5.418 1 96.69 160 PHE A N 1
ATOM 1293 C CA . PHE A 1 160 ? -13.938 -10.281 -6.348 1 96.69 160 PHE A CA 1
ATOM 1294 C C . PHE A 1 160 ? -14.977 -9.891 -7.395 1 96.69 160 PHE A C 1
ATOM 1296 O O . PHE A 1 160 ? -15.805 -10.719 -7.789 1 96.69 160 PHE A O 1
ATOM 1303 N N . GLU A 1 161 ? -14.867 -8.625 -7.805 1 95.88 161 GLU A N 1
ATOM 1304 C CA . GLU A 1 161 ? -15.742 -8.109 -8.852 1 95.88 161 GLU A CA 1
ATOM 1305 C C . GLU A 1 161 ? -14.938 -7.492 -9.992 1 95.88 161 GLU A C 1
ATOM 1307 O O . GLU A 1 161 ? -13.852 -6.949 -9.766 1 95.88 161 GLU A O 1
ATOM 1312 N N . LEU A 1 162 ? -15.477 -7.594 -11.164 1 95.75 162 LEU A N 1
ATOM 1313 C CA . LEU A 1 162 ? -14.844 -6.961 -12.312 1 95.75 162 LEU A CA 1
ATOM 1314 C C . LEU A 1 162 ? -15.07 -5.453 -12.297 1 95.75 162 LEU A C 1
ATOM 1316 O O . LEU A 1 162 ? -16.156 -4.988 -11.977 1 95.75 162 LEU A O 1
ATOM 1320 N N . VAL A 1 163 ? -14.023 -4.73 -12.625 1 92.88 163 VAL A N 1
ATOM 1321 C CA . VAL A 1 163 ? -14.258 -3.322 -12.938 1 92.88 163 VAL A CA 1
ATOM 1322 C C . VAL A 1 163 ? -15.156 -3.207 -14.164 1 92.88 163 VAL A C 1
ATOM 1324 O O . VAL A 1 163 ? -14.859 -3.775 -15.219 1 92.88 163 VAL A O 1
ATOM 1327 N N . GLY A 1 164 ? -16.172 -2.521 -14.086 1 88.88 164 GLY A N 1
ATOM 1328 C CA . GLY A 1 164 ? -17.281 -2.564 -15.031 1 88.88 164 GLY A CA 1
ATOM 1329 C C . GLY A 1 164 ? -17.125 -1.594 -16.188 1 88.88 164 GLY A C 1
ATOM 1330 O O . GLY A 1 164 ? -18.031 -0.823 -16.484 1 88.88 164 GLY A O 1
ATOM 1331 N N . THR A 1 165 ? -16.016 -1.524 -16.797 1 88.5 165 THR A N 1
ATOM 1332 C CA . THR A 1 165 ? -15.836 -0.719 -18 1 88.5 165 THR A CA 1
ATOM 1333 C C . THR A 1 165 ? -15.609 -1.609 -19.219 1 88.5 165 THR A C 1
ATOM 1335 O O . THR A 1 165 ? -15.109 -2.727 -19.094 1 88.5 165 THR A O 1
ATOM 1338 N N . HIS A 1 166 ? -16.062 -1.137 -20.344 1 90.12 166 HIS A N 1
ATOM 1339 C CA . HIS A 1 166 ? -15.852 -1.867 -21.594 1 90.12 166 HIS A CA 1
ATOM 1340 C C . HIS A 1 166 ? -14.375 -2.125 -21.828 1 90.12 166 HIS A C 1
ATOM 1342 O O . HIS A 1 166 ? -13.984 -3.225 -22.234 1 90.12 166 HIS A O 1
ATOM 1348 N N . GLU A 1 167 ? -13.617 -1.156 -21.547 1 90.44 167 GLU A N 1
ATOM 1349 C CA . GLU A 1 167 ? -12.18 -1.27 -21.734 1 90.44 167 GLU A CA 1
ATOM 1350 C C . GLU A 1 167 ? -11.594 -2.393 -20.891 1 90.44 167 GLU A C 1
ATOM 1352 O O . GLU A 1 167 ? -10.781 -3.186 -21.359 1 90.44 167 GLU A O 1
ATOM 1357 N N . ASN A 1 168 ? -12.031 -2.449 -19.656 1 92.5 168 ASN A N 1
ATOM 1358 C CA . ASN A 1 168 ? -11.523 -3.492 -18.781 1 92.5 168 ASN A CA 1
ATOM 1359 C C . ASN A 1 168 ? -11.961 -4.879 -19.234 1 92.5 168 ASN A C 1
ATOM 1361 O O . ASN A 1 168 ? -11.164 -5.82 -19.219 1 92.5 168 ASN A O 1
ATOM 1365 N N . MET A 1 169 ? -13.148 -4.957 -19.719 1 91.25 169 MET A N 1
ATOM 1366 C CA . MET A 1 169 ? -13.695 -6.25 -20.125 1 91.25 169 MET A CA 1
ATOM 1367 C C . MET A 1 169 ? -12.977 -6.777 -21.359 1 91.25 169 MET A C 1
ATOM 1369 O O . MET A 1 169 ? -12.945 -7.988 -21.594 1 91.25 169 MET A O 1
ATOM 1373 N N . MET A 1 170 ? -12.398 -5.906 -22.125 1 93.38 170 MET A N 1
ATOM 1374 C CA . MET A 1 170 ? -11.727 -6.289 -23.359 1 93.38 170 MET A CA 1
ATOM 1375 C C . MET A 1 170 ? -10.273 -6.66 -23.109 1 93.38 170 MET A C 1
ATOM 1377 O O . MET A 1 170 ? -9.586 -7.176 -23.984 1 93.38 170 MET A O 1
ATOM 1381 N N . ARG A 1 171 ? -9.844 -6.434 -21.891 1 92.94 171 ARG A N 1
ATOM 1382 C CA . ARG A 1 171 ? -8.469 -6.789 -21.547 1 92.94 171 ARG A CA 1
ATOM 1383 C C . ARG A 1 171 ? -8.273 -8.297 -21.578 1 92.94 171 ARG A C 1
ATOM 1385 O O . ARG A 1 171 ? -9.211 -9.055 -21.344 1 92.94 171 ARG A O 1
ATOM 1392 N N . GLU A 1 172 ? -7 -8.656 -21.891 1 93.62 172 GLU A N 1
ATOM 1393 C CA . GLU A 1 172 ? -6.648 -10.062 -21.781 1 93.62 172 GLU A CA 1
ATOM 1394 C C . GLU A 1 172 ? -6.793 -10.562 -20.359 1 93.62 172 GLU A C 1
ATOM 1396 O O . GLU A 1 172 ? -7.289 -11.672 -20.125 1 93.62 172 GLU A O 1
ATOM 1401 N N . CYS A 1 173 ? -6.367 -9.766 -19.469 1 96.56 173 CYS A N 1
ATOM 1402 C CA . CYS A 1 173 ? -6.508 -10.016 -18.031 1 96.56 173 CYS A CA 1
ATOM 1403 C C . CYS A 1 173 ? -7.23 -8.859 -17.344 1 96.56 173 CYS A C 1
ATOM 1405 O O . CYS A 1 173 ? -6.594 -7.902 -16.891 1 96.56 173 CYS A O 1
ATOM 1407 N N . PRO A 1 174 ? -8.539 -8.969 -17.312 1 96.19 174 PRO A N 1
ATOM 1408 C CA . PRO A 1 174 ? -9.305 -7.859 -16.734 1 96.19 174 PRO A CA 1
ATOM 1409 C C . PRO A 1 174 ? -9 -7.641 -15.25 1 96.19 174 PRO A C 1
ATOM 1411 O O . PRO A 1 174 ? -8.664 -8.594 -14.539 1 96.19 174 PRO A O 1
ATOM 1414 N N . ILE A 1 175 ? -9.164 -6.387 -14.836 1 96.06 175 ILE A N 1
ATOM 1415 C CA . ILE A 1 175 ? -8.93 -5.996 -13.445 1 96.06 175 ILE A CA 1
ATOM 1416 C C . ILE A 1 175 ? -10.125 -6.387 -12.586 1 96.06 175 ILE A C 1
ATOM 1418 O O . ILE A 1 175 ? -11.273 -6.125 -12.953 1 96.06 175 ILE A O 1
ATOM 1422 N N . MET A 1 176 ? -9.883 -7.082 -11.523 1 97.44 176 MET A N 1
ATOM 1423 C CA . MET A 1 176 ? -10.883 -7.391 -10.508 1 97.44 176 MET A CA 1
ATOM 1424 C C . MET A 1 176 ? -10.5 -6.758 -9.172 1 97.44 176 MET A C 1
ATOM 1426 O O . MET A 1 176 ? -9.328 -6.469 -8.922 1 97.44 176 MET A O 1
ATOM 1430 N N . PHE A 1 177 ? -11.516 -6.473 -8.414 1 96.12 177 PHE A N 1
ATOM 1431 C CA . PHE A 1 177 ? -11.266 -5.855 -7.117 1 96.12 177 PHE A CA 1
ATOM 1432 C C . PHE A 1 177 ? -12.18 -6.449 -6.051 1 96.12 177 PHE A C 1
ATOM 1434 O O . PHE A 1 177 ? -13.227 -7.02 -6.367 1 96.12 177 PHE A O 1
ATOM 1441 N N . LEU A 1 178 ? -11.727 -6.461 -4.852 1 96.19 178 LEU A N 1
ATOM 1442 C CA . LEU A 1 178 ? -12.492 -6.789 -3.65 1 96.19 178 LEU A CA 1
ATOM 1443 C C . LEU A 1 178 ? -12.477 -5.625 -2.668 1 96.19 178 LEU A C 1
ATOM 1445 O O . LEU A 1 178 ? -11.406 -5.133 -2.291 1 96.19 178 LEU A O 1
ATOM 1449 N N . ASP A 1 179 ? -13.633 -5.098 -2.299 1 94.38 179 ASP A N 1
ATOM 1450 C CA . ASP A 1 179 ? -13.734 -4.016 -1.321 1 94.38 179 ASP A CA 1
ATOM 1451 C C . ASP A 1 179 ? -13.539 -4.539 0.099 1 94.38 179 ASP A C 1
ATOM 1453 O O . ASP A 1 179 ? -14.328 -5.352 0.583 1 94.38 179 ASP A O 1
ATOM 1457 N N . LEU A 1 180 ? -12.5 -4.113 0.727 1 94.19 180 LEU A N 1
ATOM 1458 C CA . LEU A 1 180 ? -12.125 -4.641 2.033 1 94.19 180 LEU A CA 1
ATOM 1459 C C . LEU A 1 180 ? -13.078 -4.145 3.115 1 94.19 180 LEU A C 1
ATOM 1461 O O . LEU A 1 180 ? -13.086 -4.676 4.23 1 94.19 180 LEU A O 1
ATOM 1465 N N . ARG A 1 181 ? -13.828 -3.055 2.844 1 87.19 181 ARG A N 1
ATOM 1466 C CA . ARG A 1 181 ? -14.844 -2.613 3.801 1 87.19 181 ARG A CA 1
ATOM 1467 C C . ARG A 1 181 ? -15.867 -3.709 4.055 1 87.19 181 ARG A C 1
ATOM 1469 O O . ARG A 1 181 ? -16.5 -3.742 5.113 1 87.19 181 ARG A O 1
ATOM 1476 N N . ASP A 1 182 ? -16.109 -4.5 3.002 1 74.12 182 ASP A N 1
ATOM 1477 C CA . ASP A 1 182 ? -17.094 -5.57 3.07 1 74.12 182 ASP A CA 1
ATOM 1478 C C . ASP A 1 182 ? -16.641 -6.684 4.008 1 74.12 182 ASP A C 1
ATOM 1480 O O . ASP A 1 182 ? -17.453 -7.48 4.48 1 74.12 182 ASP A O 1
ATOM 1484 N N . LEU A 1 183 ? -15.367 -6.797 4.27 1 64.19 183 LEU A N 1
ATOM 1485 C CA . LEU A 1 183 ? -14.836 -7.867 5.105 1 64.19 183 LEU A CA 1
ATOM 1486 C C . LEU A 1 183 ? -14.844 -7.469 6.574 1 64.19 183 LEU A C 1
ATOM 1488 O O . LEU A 1 183 ? -14.789 -8.328 7.457 1 64.19 183 LEU A O 1
ATOM 1492 N N . VAL A 1 184 ? -14.703 -6.203 6.992 1 51.38 184 VAL A N 1
ATOM 1493 C CA . VAL A 1 184 ? -14.609 -5.762 8.383 1 51.38 184 VAL A CA 1
ATOM 1494 C C . VAL A 1 184 ? -15.945 -5.992 9.086 1 51.38 184 VAL A C 1
ATOM 1496 O O . VAL A 1 184 ? -15.992 -6.227 10.297 1 51.38 184 VAL A O 1
ATOM 1499 N N . GLU A 1 185 ? -17.078 -5.645 8.602 1 41.94 185 GLU A N 1
ATOM 1500 C CA . GLU A 1 185 ? -18.344 -5.742 9.32 1 41.94 185 GLU A CA 1
ATOM 1501 C C . GLU A 1 185 ? -18.75 -7.195 9.523 1 41.94 185 GLU A C 1
ATOM 1503 O O . GLU A 1 185 ? -19.703 -7.48 10.258 1 41.94 185 GLU A O 1
ATOM 1508 N N . ARG A 1 186 ? -18.156 -8.133 8.969 1 31.83 186 ARG A N 1
ATOM 1509 C CA . ARG A 1 186 ? -18.797 -9.398 9.297 1 31.83 186 ARG A CA 1
ATOM 1510 C C . ARG A 1 186 ? -18.203 -10.008 10.555 1 31.83 186 ARG A C 1
ATOM 1512 O O . ARG A 1 186 ? -16.984 -9.914 10.781 1 31.83 186 ARG A O 1
ATOM 1519 N N . MET B 1 1 ? 22.453 7.359 4.016 1 22.97 1 MET B N 1
ATOM 1520 C CA . MET B 1 1 ? 22.266 8.297 5.125 1 22.97 1 MET B CA 1
ATOM 1521 C C . MET B 1 1 ? 21.109 7.867 6.02 1 22.97 1 MET B C 1
ATOM 1523 O O . MET B 1 1 ? 19.984 7.695 5.551 1 22.97 1 MET B O 1
ATOM 1527 N N . LYS B 1 2 ? 21.25 7.141 7.051 1 33.44 2 LYS B N 1
ATOM 1528 C CA . LYS B 1 2 ? 20.297 6.949 8.133 1 33.44 2 LYS B CA 1
ATOM 1529 C C . LYS B 1 2 ? 19.516 8.234 8.414 1 33.44 2 LYS B C 1
ATOM 1531 O O . LYS B 1 2 ? 20.109 9.312 8.492 1 33.44 2 LYS B O 1
ATOM 1536 N N . LEU B 1 3 ? 18.219 8.266 8 1 39.94 3 LEU B N 1
ATOM 1537 C CA . LEU B 1 3 ? 17.5 9.398 8.578 1 39.94 3 LEU B CA 1
ATOM 1538 C C . LEU B 1 3 ? 18.078 9.766 9.945 1 39.94 3 LEU B C 1
ATOM 1540 O O . LEU B 1 3 ? 17.969 8.992 10.898 1 39.94 3 LEU B O 1
ATOM 1544 N N . GLN B 1 4 ? 19.234 10.203 9.914 1 37.25 4 GLN B N 1
ATOM 1545 C CA . GLN B 1 4 ? 19.672 10.758 11.195 1 37.25 4 GLN B CA 1
ATOM 1546 C C . GLN B 1 4 ? 18.531 11.484 11.898 1 37.25 4 GLN B C 1
ATOM 1548 O O . GLN B 1 4 ? 18.109 12.555 11.461 1 37.25 4 GLN B O 1
ATOM 1553 N N . THR B 1 5 ? 17.469 10.672 12.164 1 39.53 5 THR B N 1
ATOM 1554 C CA . THR B 1 5 ? 16.531 11.289 13.094 1 39.53 5 THR B CA 1
ATOM 1555 C C . THR B 1 5 ? 17.266 12.047 14.188 1 39.53 5 THR B C 1
ATOM 1557 O O . THR B 1 5 ? 17.906 11.445 15.047 1 39.53 5 THR B O 1
ATOM 1560 N N . ASN B 1 6 ? 18.062 12.945 13.805 1 37.06 6 ASN B N 1
ATOM 1561 C CA . ASN B 1 6 ? 18.328 13.758 14.992 1 37.06 6 ASN B CA 1
ATOM 1562 C C . ASN B 1 6 ? 17.125 13.805 15.922 1 37.06 6 ASN B C 1
ATOM 1564 O O . ASN B 1 6 ? 16.109 14.43 15.602 1 37.06 6 ASN B O 1
ATOM 1568 N N . SER B 1 7 ? 16.812 12.719 16.5 1 41.34 7 SER B N 1
ATOM 1569 C CA . SER B 1 7 ? 15.852 12.672 17.594 1 41.34 7 SER B CA 1
ATOM 1570 C C . SER B 1 7 ? 15.82 13.984 18.359 1 41.34 7 SER B C 1
ATOM 1572 O O . SER B 1 7 ? 16.5 14.133 19.375 1 41.34 7 SER B O 1
ATOM 1574 N N . GLU B 1 8 ? 15.992 15.016 17.734 1 47.5 8 GLU B N 1
ATOM 1575 C CA . GLU B 1 8 ? 15.633 16.062 18.672 1 47.5 8 GLU B CA 1
ATOM 1576 C C . GLU B 1 8 ? 14.406 15.664 19.484 1 47.5 8 GLU B C 1
ATOM 1578 O O . GLU B 1 8 ? 13.297 15.555 18.953 1 47.5 8 GLU B O 1
ATOM 1583 N N . GLN B 1 9 ? 14.711 14.68 20.453 1 56.56 9 GLN B N 1
ATOM 1584 C CA . GLN B 1 9 ? 13.812 14.18 21.484 1 56.56 9 GLN B CA 1
ATOM 1585 C C . GLN B 1 9 ? 12.992 15.312 22.094 1 56.56 9 GLN B C 1
ATOM 1587 O O . GLN B 1 9 ? 13.523 16.391 22.375 1 56.56 9 GLN B O 1
ATOM 1592 N N . LEU B 1 10 ? 11.727 15.312 21.719 1 65.69 10 LEU B N 1
ATOM 1593 C CA . LEU B 1 10 ? 10.852 16.188 22.484 1 65.69 10 LEU B CA 1
ATOM 1594 C C . LEU B 1 10 ? 11.32 16.297 23.938 1 65.69 10 LEU B C 1
ATOM 1596 O O . LEU B 1 10 ? 11.844 15.32 24.484 1 65.69 10 LEU B O 1
ATOM 1600 N N . PRO B 1 11 ? 11.43 17.484 24.328 1 60.38 11 PRO B N 1
ATOM 1601 C CA . PRO B 1 11 ? 11.781 17.516 25.75 1 60.38 11 PRO B CA 1
ATOM 1602 C C . PRO B 1 11 ? 11.055 16.438 26.562 1 60.38 11 PRO B C 1
ATOM 1604 O O . PRO B 1 11 ? 9.914 16.094 26.266 1 60.38 11 PRO B O 1
ATOM 1607 N N . GLN B 1 12 ? 11.781 15.484 27.266 1 56.34 12 GLN B N 1
ATOM 1608 C CA . GLN B 1 12 ? 11.305 14.43 28.141 1 56.34 12 GLN B CA 1
ATOM 1609 C C . GLN B 1 12 ? 9.977 14.805 28.797 1 56.34 12 GLN B C 1
ATOM 1611 O O . GLN B 1 12 ? 9.102 13.953 28.969 1 56.34 12 GLN B O 1
ATOM 1616 N N . ASP B 1 13 ? 9.734 16.094 29 1 63.44 13 ASP B N 1
ATOM 1617 C CA . ASP B 1 13 ? 8.57 16.5 29.781 1 63.44 13 ASP B CA 1
ATOM 1618 C C . ASP B 1 13 ? 7.512 17.141 28.891 1 63.44 13 ASP B C 1
ATOM 1620 O O . ASP B 1 13 ? 6.738 17.984 29.344 1 63.44 13 ASP B O 1
ATOM 1624 N N . SER B 1 14 ? 7.488 16.812 27.609 1 75.12 14 SER B N 1
ATOM 1625 C CA . SER B 1 14 ? 6.582 17.562 26.75 1 75.12 14 SER B CA 1
ATOM 1626 C C . SER B 1 14 ? 5.148 17.062 26.891 1 75.12 14 SER B C 1
ATOM 1628 O O . SER B 1 14 ? 4.195 17.797 26.609 1 75.12 14 SER B O 1
ATOM 1630 N N . GLY B 1 15 ? 4.938 15.867 27.531 1 90.06 15 GLY B N 1
ATOM 1631 C CA . GLY B 1 15 ? 3.609 15.273 27.594 1 90.06 15 GLY B CA 1
ATOM 1632 C C . GLY B 1 15 ? 3.051 14.891 26.25 1 90.06 15 GLY B C 1
ATOM 1633 O O . GLY B 1 15 ? 1.897 14.469 26.141 1 90.06 15 GLY B O 1
ATOM 1634 N N . ILE B 1 16 ? 3.889 15.047 25.25 1 93.31 16 ILE B N 1
ATOM 1635 C CA . ILE B 1 16 ? 3.436 14.75 23.891 1 93.31 16 ILE B CA 1
ATOM 1636 C C . ILE B 1 16 ? 3.445 13.234 23.672 1 93.31 16 ILE B C 1
ATOM 1638 O O . ILE B 1 16 ? 4.418 12.562 24.016 1 93.31 16 ILE B O 1
ATOM 1642 N N . GLN B 1 17 ? 2.355 12.672 23.188 1 94.75 17 GLN B N 1
ATOM 1643 C CA . GLN B 1 17 ? 2.211 11.273 22.828 1 94.75 17 GLN B CA 1
ATOM 1644 C C . GLN B 1 17 ? 1.833 11.117 21.359 1 94.75 17 GLN B C 1
ATOM 1646 O O . GLN B 1 17 ? 1.259 12.031 20.766 1 94.75 17 GLN B O 1
ATOM 1651 N N . PHE B 1 18 ? 2.199 10.039 20.812 1 94.44 18 PHE B N 1
ATOM 1652 C CA . PHE B 1 18 ? 1.89 9.734 19.406 1 94.44 18 PHE B CA 1
ATOM 1653 C C . PHE B 1 18 ? 1.024 8.484 19.312 1 94.44 18 PHE B C 1
ATOM 1655 O O . PHE B 1 18 ? 1.388 7.43 19.828 1 94.44 18 PHE B O 1
ATOM 1662 N N . ASN B 1 19 ? -0.102 8.633 18.703 1 96.06 19 ASN B N 1
ATOM 1663 C CA . ASN B 1 19 ? -1.071 7.543 18.609 1 96.06 19 ASN B CA 1
ATOM 1664 C C . ASN B 1 19 ? -1.81 7.559 17.266 1 96.06 19 ASN B C 1
ATOM 1666 O O . ASN B 1 19 ? -1.728 8.539 16.516 1 96.06 19 ASN B O 1
ATOM 1670 N N . ILE B 1 20 ? -2.459 6.449 16.984 1 96.38 20 ILE B N 1
ATOM 1671 C CA . ILE B 1 20 ? -3.41 6.438 15.875 1 96.38 20 ILE B CA 1
ATOM 1672 C C . ILE B 1 20 ? -4.645 7.258 16.25 1 96.38 20 ILE B C 1
ATOM 1674 O O . ILE B 1 20 ? -5.098 7.223 17.391 1 96.38 20 ILE B O 1
ATOM 1678 N N . LEU B 1 21 ? -5.203 7.977 15.312 1 96.94 21 LEU B N 1
ATOM 1679 C CA . LEU B 1 21 ? -6.395 8.781 15.57 1 96.94 21 LEU B CA 1
ATOM 1680 C C . LEU B 1 21 ? -7.578 7.898 15.945 1 96.94 21 LEU B C 1
ATOM 1682 O O . LEU B 1 21 ? -7.883 6.934 15.234 1 96.94 21 LEU B O 1
ATOM 1686 N N . GLU B 1 22 ? -8.172 8.195 17 1 94.06 22 GLU B N 1
ATOM 1687 C CA . GLU B 1 22 ? -9.352 7.48 17.469 1 94.06 22 GLU B CA 1
ATOM 1688 C C . GLU B 1 22 ? -10.492 8.453 17.797 1 94.06 22 GLU B C 1
ATOM 1690 O O . GLU B 1 22 ? -10.289 9.43 18.516 1 94.06 22 GLU B O 1
ATOM 1695 N N . TYR B 1 23 ? -11.586 8.211 17.219 1 85.88 23 TYR B N 1
ATOM 1696 C CA . TYR B 1 23 ? -12.781 8.969 17.562 1 85.88 23 TYR B CA 1
ATOM 1697 C C . TYR B 1 23 ? -13.641 8.203 18.562 1 85.88 23 TYR B C 1
ATOM 1699 O O . TYR B 1 23 ? -13.859 7 18.406 1 85.88 23 TYR B O 1
ATOM 1707 N N . PRO B 1 24 ? -14.188 8.961 19.672 1 87.06 24 PRO B N 1
ATOM 1708 C CA . PRO B 1 24 ? -14.078 10.391 19.984 1 87.06 24 PRO B CA 1
ATOM 1709 C C . PRO B 1 24 ? -12.984 10.688 21 1 87.06 24 PRO B C 1
ATOM 1711 O O . PRO B 1 24 ? -13.008 11.734 21.656 1 87.06 24 PRO B O 1
ATOM 1714 N N . ARG B 1 25 ? -12.102 9.805 21.141 1 90.19 25 ARG B N 1
ATOM 1715 C CA . ARG B 1 25 ? -11.062 9.953 22.156 1 90.19 25 ARG B CA 1
ATOM 1716 C C . ARG B 1 25 ? -10.273 11.234 21.938 1 90.19 25 ARG B C 1
ATOM 1718 O O . ARG B 1 25 ? -9.992 11.961 22.906 1 90.19 25 ARG B O 1
ATOM 1725 N N . HIS B 1 26 ? -9.945 11.461 20.75 1 95.5 26 HIS B N 1
ATOM 1726 C CA . HIS B 1 26 ? -9.062 12.594 20.453 1 95.5 26 HIS B CA 1
ATOM 1727 C C . HIS B 1 26 ? -9.867 13.859 20.172 1 95.5 26 HIS B C 1
ATOM 1729 O O . HIS B 1 26 ? -10.914 13.805 19.531 1 95.5 26 HIS B O 1
ATOM 1735 N N . ILE B 1 27 ? -9.398 14.953 20.75 1 95.31 27 ILE B N 1
ATOM 1736 C CA . ILE B 1 27 ? -10 16.266 20.562 1 95.31 27 ILE B CA 1
ATOM 1737 C C . ILE B 1 27 ? -9.352 16.969 19.359 1 95.31 27 ILE B C 1
ATOM 1739 O O . ILE B 1 27 ? -8.195 17.375 19.422 1 95.31 27 ILE B O 1
ATOM 1743 N N . VAL B 1 28 ? -10.172 17.109 18.297 1 97.25 28 VAL B N 1
ATOM 1744 C CA . VAL B 1 28 ? -9.617 17.641 17.062 1 97.25 28 VAL B CA 1
ATOM 1745 C C . VAL B 1 28 ? -10.195 19.031 16.797 1 97.25 28 VAL B C 1
ATOM 1747 O O . VAL B 1 28 ? -9.648 19.797 15.992 1 97.25 28 VAL B O 1
ATOM 1750 N N . HIS B 1 29 ? -11.195 19.469 17.516 1 95.38 29 HIS B N 1
ATOM 1751 C CA . HIS B 1 29 ? -11.914 20.703 17.203 1 95.38 29 HIS B CA 1
ATOM 1752 C C . HIS B 1 29 ? -11.086 21.938 17.594 1 95.38 29 HIS B C 1
ATOM 1754 O O . HIS B 1 29 ? -11.359 23.047 17.125 1 95.38 29 HIS B O 1
ATOM 1760 N N . GLU B 1 30 ? -10.031 21.797 18.422 1 95.88 30 GLU B N 1
ATOM 1761 C CA . GLU B 1 30 ? -9.211 22.922 18.875 1 95.88 30 GLU B CA 1
ATOM 1762 C C . GLU B 1 30 ? -7.992 23.125 17.984 1 95.88 30 GLU B C 1
ATOM 1764 O O . GLU B 1 30 ? -7.238 24.078 18.141 1 95.88 30 GLU B O 1
ATOM 1769 N N . PHE B 1 31 ? -7.797 22.188 17.062 1 98 31 PHE B N 1
ATOM 1770 C CA . PHE B 1 31 ? -6.664 22.281 16.156 1 98 31 PHE B CA 1
ATOM 1771 C C . PHE B 1 31 ? -6.777 23.531 15.281 1 98 31 PHE B C 1
ATOM 1773 O O . PHE B 1 31 ? -7.848 23.812 14.742 1 98 31 PHE B O 1
ATOM 1780 N N . GLU B 1 32 ? -5.672 24.25 15.164 1 96.19 32 GLU B N 1
ATOM 1781 C CA . GLU B 1 32 ? -5.715 25.5 14.414 1 96.19 32 GLU B CA 1
ATOM 1782 C C . GLU B 1 32 ? -4.41 25.734 13.656 1 96.19 32 GLU B C 1
ATOM 1784 O O . GLU B 1 32 ? -3.326 25.453 14.172 1 96.19 32 GLU B O 1
ATOM 1789 N N . LEU B 1 33 ? -4.566 26.219 12.445 1 97.44 33 LEU B N 1
ATOM 1790 C CA . LEU B 1 33 ? -3.441 26.719 11.656 1 97.44 33 LEU B CA 1
ATOM 1791 C C . LEU B 1 33 ? -3.547 28.219 11.445 1 97.44 33 LEU B C 1
ATOM 1793 O O . LEU B 1 33 ? -4.543 28.844 11.836 1 97.44 33 LEU B O 1
ATOM 1797 N N . SER B 1 34 ? -2.424 28.797 10.938 1 94.19 34 SER B N 1
ATOM 1798 C CA . SER B 1 34 ? -2.424 30.234 10.719 1 94.19 34 SER B CA 1
ATOM 1799 C C . SER B 1 34 ? -3.551 30.656 9.781 1 94.19 34 SER B C 1
ATOM 1801 O O . SER B 1 34 ? -4.195 31.672 10 1 94.19 34 SER B O 1
ATOM 1803 N N . ASP B 1 35 ? -3.789 29.891 8.695 1 93.88 35 ASP B N 1
ATOM 1804 C CA . ASP B 1 35 ? -4.93 30.062 7.805 1 93.88 35 ASP B CA 1
ATOM 1805 C C . ASP B 1 35 ? -6.098 29.172 8.219 1 93.88 35 ASP B C 1
ATOM 1807 O O . ASP B 1 35 ? -6.055 27.953 8.031 1 93.88 35 ASP B O 1
ATOM 1811 N N . PRO B 1 36 ? -7.145 29.75 8.688 1 89.69 36 PRO B N 1
ATOM 1812 C CA . PRO B 1 36 ? -8.266 28.953 9.18 1 89.69 36 PRO B CA 1
ATOM 1813 C C . PRO B 1 36 ? -8.984 28.188 8.07 1 89.69 36 PRO B C 1
ATOM 1815 O O . PRO B 1 36 ? -9.711 27.234 8.344 1 89.69 36 PRO B O 1
ATOM 1818 N N . GLU B 1 37 ? -8.773 28.641 6.848 1 89.94 37 GLU B N 1
ATOM 1819 C CA . GLU B 1 37 ? -9.453 28 5.73 1 89.94 37 GLU B CA 1
ATOM 1820 C C . GLU B 1 37 ? -8.57 26.938 5.082 1 89.94 37 GLU B C 1
ATOM 1822 O O . GLU B 1 37 ? -8.93 26.359 4.055 1 89.94 37 GLU B O 1
ATOM 1827 N N . ASP B 1 38 ? -7.469 26.719 5.738 1 92.94 38 ASP B N 1
ATOM 1828 C CA . ASP B 1 38 ? -6.578 25.703 5.207 1 92.94 38 ASP B CA 1
ATOM 1829 C C . ASP B 1 38 ? -7.27 24.344 5.16 1 92.94 38 ASP B C 1
ATOM 1831 O O . ASP B 1 38 ? -7.941 23.938 6.117 1 92.94 38 ASP B O 1
ATOM 1835 N N . SER B 1 39 ? -7.047 23.594 4.07 1 94 39 SER B N 1
ATOM 1836 C CA . SER B 1 39 ? -7.699 22.312 3.863 1 94 39 SER B CA 1
ATOM 1837 C C . SER B 1 39 ? -7.25 21.281 4.902 1 94 39 SER B C 1
ATOM 1839 O O . SER B 1 39 ? -7.977 20.344 5.207 1 94 39 SER B O 1
ATOM 1841 N N . LEU B 1 40 ? -6.121 21.453 5.477 1 96.62 40 LEU B N 1
ATOM 1842 C CA . LEU B 1 40 ? -5.602 20.531 6.477 1 96.62 40 LEU B CA 1
ATOM 1843 C C . LEU B 1 40 ? -6.41 20.609 7.766 1 96.62 40 LEU B C 1
ATOM 1845 O O . LEU B 1 40 ? -6.652 19.594 8.422 1 96.62 40 LEU B O 1
ATOM 1849 N N . THR B 1 41 ? -6.84 21.891 8.109 1 96.5 41 THR B N 1
ATOM 1850 C CA . THR B 1 41 ? -7.703 22.062 9.266 1 96.5 41 THR B CA 1
ATOM 1851 C C . THR B 1 41 ? -9.055 21.391 9.047 1 96.5 41 THR B C 1
ATOM 1853 O O . THR B 1 41 ? -9.555 20.688 9.922 1 96.5 41 THR B O 1
ATOM 1856 N N . HIS B 1 42 ? -9.555 21.625 7.852 1 95.5 42 HIS B N 1
ATOM 1857 C CA . HIS B 1 42 ? -10.812 21 7.5 1 95.5 42 HIS B CA 1
ATOM 1858 C C . HIS B 1 42 ? -10.688 19.469 7.523 1 95.5 42 HIS B C 1
ATOM 1860 O O . HIS B 1 42 ? -11.586 18.781 8.008 1 95.5 42 HIS B O 1
ATOM 1866 N N . PHE B 1 43 ? -9.641 18.969 7.09 1 96.94 43 PHE B N 1
ATOM 1867 C CA . PHE B 1 43 ? -9.414 17.531 7.031 1 96.94 43 PHE B CA 1
ATOM 1868 C C . PHE B 1 43 ? -9.477 16.922 8.43 1 96.94 43 PHE B C 1
ATOM 1870 O O . PHE B 1 43 ? -10.266 16 8.672 1 96.94 43 PHE B O 1
ATOM 1877 N N . ILE B 1 44 ? -8.68 17.391 9.352 1 97.69 44 ILE B N 1
ATOM 1878 C CA . ILE B 1 44 ? -8.547 16.734 10.648 1 97.69 44 ILE B CA 1
ATOM 1879 C C . ILE B 1 44 ? -9.852 16.875 11.43 1 97.69 44 ILE B C 1
ATOM 1881 O O . ILE B 1 44 ? -10.227 15.977 12.188 1 97.69 44 ILE B O 1
ATOM 1885 N N . LYS B 1 45 ? -10.617 17.938 11.172 1 96 45 LYS B N 1
ATOM 1886 C CA . LYS B 1 45 ? -11.82 18.203 11.953 1 96 45 LYS B CA 1
ATOM 1887 C C . LYS B 1 45 ? -13.031 17.484 11.359 1 96 45 LYS B C 1
ATOM 1889 O O . LYS B 1 45 ? -13.914 17.047 12.094 1 96 45 LYS B O 1
ATOM 1894 N N . GLU B 1 46 ? -12.953 17.25 10.039 1 94.44 46 GLU B N 1
ATOM 1895 C CA . GLU B 1 46 ? -14.219 16.859 9.414 1 94.44 46 GLU B CA 1
ATOM 1896 C C . GLU B 1 46 ? -14.062 15.609 8.562 1 94.44 46 GLU B C 1
ATOM 1898 O O . GLU B 1 46 ? -15.047 14.945 8.234 1 94.44 46 GLU B O 1
ATOM 1903 N N . GLN B 1 47 ? -12.867 15.281 8.172 1 95.62 47 GLN B N 1
ATOM 1904 C CA . GLN B 1 47 ? -12.758 14.266 7.129 1 95.62 47 GLN B CA 1
ATOM 1905 C C . GLN B 1 47 ? -11.945 13.07 7.617 1 95.62 47 GLN B C 1
ATOM 1907 O O . GLN B 1 47 ? -12.156 11.945 7.152 1 95.62 47 GLN B O 1
ATOM 1912 N N . ALA B 1 48 ? -11.031 13.297 8.547 1 96.5 48 ALA B N 1
ATOM 1913 C CA . ALA B 1 48 ? -10.062 12.266 8.914 1 96.5 48 ALA B CA 1
ATOM 1914 C C . ALA B 1 48 ? -10.766 10.992 9.375 1 96.5 48 ALA B C 1
ATOM 1916 O O . ALA B 1 48 ? -10.391 9.883 8.969 1 96.5 48 ALA B O 1
ATOM 1917 N N . PHE B 1 49 ? -11.773 11.141 10.18 1 94 49 PHE B N 1
ATOM 1918 C CA . PHE B 1 49 ? -12.492 9.984 10.695 1 94 49 PHE B CA 1
ATOM 1919 C C . PHE B 1 49 ? -13.18 9.227 9.57 1 94 49 PHE B C 1
ATOM 1921 O O . PHE B 1 49 ? -13.125 8 9.516 1 94 49 PHE B O 1
ATOM 1928 N N . GLU B 1 50 ? -13.836 9.93 8.766 1 93.31 50 GLU B N 1
ATOM 1929 C CA . GLU B 1 50 ? -14.523 9.297 7.645 1 93.31 50 GLU B CA 1
ATOM 1930 C C . GLU B 1 50 ? -13.539 8.578 6.723 1 93.31 50 GLU B C 1
ATOM 1932 O O . GLU B 1 50 ? -13.828 7.492 6.223 1 93.31 50 GLU B O 1
ATOM 1937 N N . PHE B 1 51 ? -12.422 9.18 6.449 1 94.81 51 PHE B N 1
ATOM 1938 C CA . PHE B 1 51 ? -11.414 8.57 5.594 1 94.81 51 PHE B CA 1
ATOM 1939 C C . PHE B 1 51 ? -10.891 7.277 6.211 1 94.81 51 PHE B C 1
ATOM 1941 O O . PHE B 1 51 ? -10.586 6.32 5.492 1 94.81 51 PHE B O 1
ATOM 1948 N N . ASP B 1 52 ? -10.789 7.293 7.523 1 94.31 52 ASP B N 1
ATOM 1949 C CA . ASP B 1 52 ? -10.406 6.07 8.219 1 94.31 52 ASP B CA 1
ATOM 1950 C C . ASP B 1 52 ? -11.469 4.984 8.047 1 94.31 52 ASP B C 1
ATOM 1952 O O . ASP B 1 52 ? -11.148 3.852 7.688 1 94.31 52 ASP B O 1
ATOM 1956 N N . ARG B 1 53 ? -12.68 5.348 8.234 1 91.5 53 ARG B N 1
ATOM 1957 C CA . ARG B 1 53 ? -13.797 4.414 8.133 1 91.5 53 ARG B CA 1
ATOM 1958 C C . ARG B 1 53 ? -13.898 3.836 6.723 1 91.5 53 ARG B C 1
ATOM 1960 O O . ARG B 1 53 ? -14.258 2.67 6.551 1 91.5 53 ARG B O 1
ATOM 1967 N N . LEU B 1 54 ? -13.609 4.648 5.781 1 93.06 54 LEU B N 1
ATOM 1968 C CA . LEU B 1 54 ? -13.711 4.238 4.383 1 93.06 54 LEU B CA 1
ATOM 1969 C C . LEU B 1 54 ? -12.422 3.57 3.92 1 93.06 54 LEU B C 1
ATOM 1971 O O . LEU B 1 54 ? -12.297 3.193 2.754 1 93.06 54 LEU B O 1
ATOM 1975 N N . LEU B 1 55 ? -11.445 3.453 4.773 1 95.56 55 LEU B N 1
ATOM 1976 C CA . LEU B 1 55 ? -10.172 2.789 4.512 1 95.56 55 LEU B CA 1
ATOM 1977 C C . LEU B 1 55 ? -9.375 3.535 3.449 1 95.56 55 LEU B C 1
ATOM 1979 O O . LEU B 1 55 ? -8.672 2.918 2.648 1 95.56 55 LEU B O 1
ATOM 1983 N N . ILE B 1 56 ? -9.555 4.852 3.455 1 95.88 56 ILE B N 1
ATOM 1984 C CA . ILE B 1 56 ? -8.898 5.691 2.461 1 95.88 56 ILE B CA 1
ATOM 1985 C C . ILE B 1 56 ? -7.527 6.129 2.975 1 95.88 56 ILE B C 1
ATOM 1987 O O . ILE B 1 56 ? -6.551 6.145 2.221 1 95.88 56 ILE B O 1
ATOM 1991 N N . SER B 1 57 ? -7.43 6.484 4.18 1 97.31 57 SER B N 1
ATOM 1992 C CA . SER B 1 57 ? -6.172 6.852 4.82 1 97.31 57 SER B CA 1
ATOM 1993 C C . SER B 1 57 ? -6.195 6.531 6.309 1 97.31 57 SER B C 1
ATOM 1995 O O . SER B 1 57 ? -7.266 6.422 6.91 1 97.31 57 S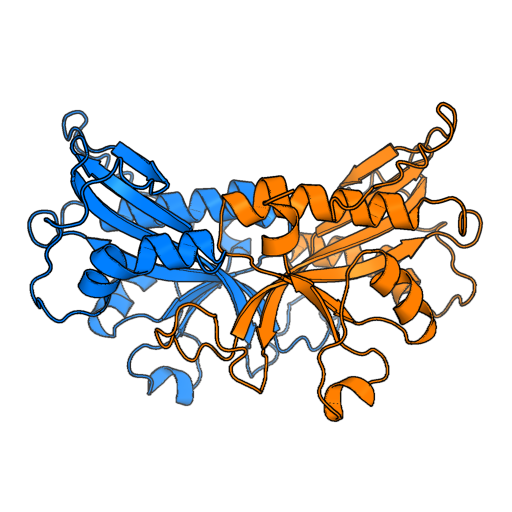ER B O 1
ATOM 1997 N N . LYS B 1 58 ? -5.047 6.27 6.852 1 97.69 58 LYS B N 1
ATOM 1998 C CA . LYS B 1 58 ? -4.852 6.168 8.289 1 97.69 58 LYS B CA 1
ATOM 1999 C C . LYS B 1 58 ? -4.121 7.391 8.836 1 97.69 58 LYS B C 1
ATOM 2001 O O . LYS B 1 58 ? -3.102 7.809 8.281 1 97.69 58 LYS B O 1
ATOM 2006 N N . THR B 1 59 ? -4.688 7.961 9.859 1 98.31 59 THR B N 1
ATOM 2007 C CA . THR B 1 59 ? -4.129 9.188 10.422 1 98.31 59 THR B CA 1
ATOM 2008 C C . THR B 1 59 ? -3.531 8.93 11.805 1 98.31 59 THR B C 1
ATOM 2010 O O . THR B 1 59 ? -4.168 8.297 12.648 1 98.31 59 THR B O 1
ATOM 2013 N N . TYR B 1 60 ? -2.309 9.367 11.969 1 98.31 60 TYR B N 1
ATOM 2014 C CA . TYR B 1 60 ? -1.599 9.344 13.242 1 98.31 60 TYR B CA 1
ATOM 2015 C C . TYR B 1 60 ? -1.465 10.75 13.82 1 98.31 60 TYR B C 1
ATOM 2017 O O . TYR B 1 60 ? -1.267 11.711 13.078 1 98.31 60 TYR B O 1
ATOM 2025 N N . VAL B 1 61 ? -1.54 10.789 15.203 1 98.06 61 VAL B N 1
ATOM 2026 C CA . VAL B 1 61 ? -1.604 12.125 15.781 1 98.06 61 VAL B CA 1
ATOM 2027 C C . VAL B 1 61 ? -0.54 12.273 16.875 1 98.06 61 VAL B C 1
ATOM 2029 O O . VAL B 1 61 ? -0.159 11.281 17.5 1 98.06 61 VAL B O 1
ATOM 2032 N N . ALA B 1 62 ? 0.039 13.414 16.969 1 97.81 62 ALA B N 1
ATOM 2033 C CA . ALA B 1 62 ? 0.678 13.906 18.188 1 97.81 62 ALA B CA 1
ATOM 2034 C C . ALA B 1 62 ? -0.337 14.578 19.109 1 97.81 62 ALA B C 1
ATOM 2036 O O . ALA B 1 62 ? -1.119 15.422 18.672 1 97.81 62 ALA B O 1
ATOM 2037 N N . GLU B 1 63 ? -0.331 14.211 20.344 1 97.25 63 GLU B N 1
ATOM 2038 C CA . GLU B 1 63 ? -1.348 14.758 21.234 1 97.25 63 GLU B CA 1
ATOM 2039 C C . GLU B 1 63 ? -0.75 15.125 22.578 1 97.25 63 GLU B C 1
ATOM 2041 O O . GLU B 1 63 ? 0.275 14.57 22.984 1 97.25 63 GLU B O 1
ATOM 2046 N N . ILE B 1 64 ? -1.213 16.078 23.234 1 95.62 64 ILE B N 1
ATOM 2047 C CA . ILE B 1 64 ? -1.042 16.391 24.641 1 95.62 64 ILE B CA 1
ATOM 2048 C C . ILE B 1 64 ? -2.361 16.172 25.375 1 95.62 64 ILE B C 1
ATOM 2050 O O . ILE B 1 64 ? -3.328 16.906 25.172 1 95.62 64 ILE B O 1
ATOM 2054 N N . GLY B 1 65 ? -2.312 14.992 26.203 1 92 65 GLY B N 1
ATOM 2055 C CA . GLY B 1 65 ? -3.584 14.531 26.719 1 92 65 GLY B CA 1
ATOM 2056 C C . GLY B 1 65 ? -4.508 13.977 25.656 1 92 65 GLY B C 1
ATOM 2057 O O . GLY B 1 65 ? -4.266 12.898 25.109 1 92 65 GLY B O 1
ATOM 2058 N N . ARG B 1 66 ? -5.5 14.703 25.172 1 95.31 66 ARG B N 1
ATOM 2059 C CA . ARG B 1 66 ? -6.41 14.273 24.125 1 95.31 66 ARG B CA 1
ATOM 2060 C C . ARG B 1 66 ? -6.477 15.305 23 1 95.31 66 ARG B C 1
ATOM 2062 O O . ARG B 1 66 ? -7.105 15.07 21.969 1 95.31 66 ARG B O 1
ATOM 2069 N N . LYS B 1 67 ? -5.672 16.297 23.328 1 97.06 67 LYS B N 1
ATOM 2070 C CA . LYS B 1 67 ? -5.688 17.391 22.344 1 97.06 67 LYS B CA 1
ATOM 2071 C C . LYS B 1 67 ? -4.719 17.109 21.203 1 97.06 67 LYS B C 1
ATOM 2073 O O . LYS B 1 67 ? -3.514 16.969 21.422 1 97.06 67 LYS B O 1
ATOM 2078 N N . VAL B 1 68 ? -5.188 17.047 20.031 1 98.25 68 VAL B N 1
ATOM 2079 C CA . VAL B 1 68 ? -4.344 16.828 18.859 1 98.25 68 VAL B CA 1
ATOM 2080 C C . VAL B 1 68 ? -3.568 18.094 18.531 1 98.25 68 VAL B C 1
ATOM 2082 O O . VAL B 1 68 ? -4.16 19.172 18.328 1 98.25 68 VAL B O 1
ATOM 2085 N N . ILE B 1 69 ? -2.221 17.984 18.438 1 98.19 69 ILE B N 1
ATOM 2086 C CA . ILE B 1 69 ? -1.393 19.156 18.156 1 98.19 69 ILE B CA 1
ATOM 2087 C C . ILE B 1 69 ? -0.625 18.922 16.859 1 98.19 69 ILE B C 1
ATOM 2089 O O . ILE B 1 69 ? 0.118 19.797 16.406 1 98.19 69 ILE B O 1
ATOM 2093 N N . GLY B 1 70 ? -0.749 17.812 16.203 1 98.56 70 GLY B N 1
ATOM 2094 C CA . GLY B 1 70 ? -0.193 17.453 14.906 1 98.56 70 GLY B CA 1
ATOM 2095 C C . GLY B 1 70 ? -0.725 16.141 14.367 1 98.56 70 GLY B C 1
ATOM 2096 O O . GLY B 1 70 ? -1.271 15.336 15.117 1 98.56 70 GLY B O 1
ATOM 2097 N N . PHE B 1 71 ? -0.606 15.984 13.094 1 98.69 71 PHE B N 1
ATOM 2098 C CA . PHE B 1 71 ? -1.073 14.719 12.531 1 98.69 71 PHE B CA 1
ATOM 2099 C C . PHE B 1 71 ? -0.385 14.43 11.203 1 98.69 71 PHE B C 1
ATOM 2101 O O . PHE B 1 71 ? 0.194 15.328 10.594 1 98.69 71 PHE B O 1
ATOM 2108 N N . ILE B 1 72 ? -0.393 13.195 10.82 1 98.62 72 ILE B N 1
ATOM 2109 C CA . ILE B 1 72 ? 0.111 12.711 9.539 1 98.62 72 ILE B CA 1
ATOM 2110 C C . ILE B 1 72 ? -0.764 11.562 9.039 1 98.62 72 ILE B C 1
ATOM 2112 O O . ILE B 1 72 ? -1.191 10.711 9.828 1 98.62 72 ILE B O 1
ATOM 2116 N N . SER B 1 73 ? -1.111 11.562 7.777 1 98.5 73 SER B N 1
ATOM 2117 C CA . SER B 1 73 ? -1.961 10.523 7.203 1 98.5 73 SER B CA 1
ATOM 2118 C C . SER B 1 73 ? -1.229 9.75 6.109 1 98.5 73 SER B C 1
ATOM 2120 O O . SER B 1 73 ? -0.495 10.344 5.312 1 98.5 73 SER B O 1
ATOM 2122 N N . LEU B 1 74 ? -1.45 8.438 6.082 1 98.56 74 LEU B N 1
ATOM 2123 C CA . LEU B 1 74 ? -0.758 7.539 5.164 1 98.56 74 LEU B CA 1
ATOM 2124 C C . LEU B 1 74 ? -1.754 6.719 4.352 1 98.56 74 LEU B C 1
ATOM 2126 O O . LEU B 1 74 ? -2.803 6.32 4.867 1 98.56 74 LEU B O 1
ATOM 2130 N N . THR B 1 75 ? -1.439 6.43 3.117 1 98.5 75 THR B N 1
ATOM 2131 C CA . THR B 1 75 ? -2.275 5.609 2.248 1 98.5 75 THR B CA 1
ATOM 2132 C C . THR B 1 75 ? -1.423 4.852 1.233 1 98.5 75 THR B C 1
ATOM 2134 O O . THR B 1 75 ? -0.338 5.309 0.864 1 98.5 75 THR B O 1
ATOM 2137 N N . CYS B 1 76 ? -1.837 3.691 0.748 1 98.38 76 CYS B N 1
ATOM 2138 C CA . CYS B 1 76 ? -1.176 2.971 -0.334 1 98.38 76 CYS B CA 1
ATOM 2139 C C . CYS B 1 76 ? -1.31 3.723 -1.653 1 98.38 76 CYS B C 1
ATOM 2141 O O . CYS B 1 76 ? -2.361 4.297 -1.939 1 98.38 76 CYS B O 1
ATOM 2143 N N . THR B 1 77 ? -0.288 3.693 -2.396 1 96.94 77 THR B N 1
ATOM 2144 C CA . THR B 1 77 ? -0.33 4.344 -3.701 1 96.94 77 THR B CA 1
ATOM 2145 C C . THR B 1 77 ? 0.718 3.746 -4.637 1 96.94 77 THR B C 1
ATOM 2147 O O . THR B 1 77 ? 1.269 2.68 -4.359 1 96.94 77 THR B O 1
ATOM 2150 N N . GLU B 1 78 ? 0.846 4.32 -5.809 1 95.06 78 GLU B N 1
ATOM 2151 C CA . GLU B 1 78 ? 1.937 4.121 -6.758 1 95.06 78 GLU B CA 1
ATOM 2152 C C . GLU B 1 78 ? 2.543 5.457 -7.188 1 95.06 78 GLU B C 1
ATOM 2154 O O . GLU B 1 78 ? 1.93 6.508 -7.004 1 95.06 78 GLU B O 1
ATOM 2159 N N . ILE B 1 79 ? 3.676 5.332 -7.656 1 93.25 79 ILE B N 1
ATOM 2160 C CA . ILE B 1 79 ? 4.289 6.492 -8.297 1 93.25 79 ILE B CA 1
ATOM 2161 C C . ILE B 1 79 ? 4.773 6.121 -9.695 1 93.25 79 ILE B C 1
ATOM 2163 O O . ILE B 1 79 ? 5.305 5.027 -9.898 1 93.25 79 ILE B O 1
ATOM 2167 N N . LYS B 1 80 ? 4.469 6.953 -10.672 1 87 80 LYS B N 1
ATOM 2168 C CA . LYS B 1 80 ? 4.902 6.754 -12.047 1 87 80 LYS B CA 1
ATOM 2169 C C . LYS B 1 80 ? 6.094 7.648 -12.383 1 87 80 LYS B C 1
ATOM 2171 O O . LYS B 1 80 ? 6.094 8.836 -12.062 1 87 80 LYS B O 1
ATOM 2176 N N . PHE B 1 81 ? 7.082 7.031 -12.945 1 82.81 81 PHE B N 1
ATOM 2177 C CA . PHE B 1 81 ? 8.227 7.793 -13.453 1 82.81 81 PHE B CA 1
ATOM 2178 C C . PHE B 1 81 ? 8.242 7.801 -14.977 1 82.81 81 PHE B C 1
ATOM 2180 O O . PHE B 1 81 ? 7.848 6.82 -15.609 1 82.81 81 PHE B O 1
ATOM 2187 N N . GLU B 1 82 ? 8.117 8.883 -15.719 1 69.38 82 GLU B N 1
ATOM 2188 C CA . GLU B 1 82 ? 8.195 8.914 -17.172 1 69.38 82 GLU B CA 1
ATOM 2189 C C . GLU B 1 82 ? 9.383 8.102 -17.688 1 69.38 82 GLU B C 1
ATOM 2191 O O . GLU B 1 82 ? 9.281 7.414 -18.703 1 69.38 82 GLU B O 1
ATOM 2196 N N . ASP B 1 83 ? 10.562 8.523 -17.359 1 55.59 83 ASP B N 1
ATOM 2197 C CA . ASP B 1 83 ? 11.758 7.891 -17.906 1 55.59 83 ASP B CA 1
ATOM 2198 C C . ASP B 1 83 ? 12.094 6.602 -17.156 1 55.59 83 ASP B C 1
ATOM 2200 O O . ASP B 1 83 ? 11.766 6.465 -15.977 1 55.59 83 ASP B O 1
ATOM 2204 N N . ASP B 1 84 ? 12.289 5.469 -17.828 1 46.91 84 ASP B N 1
ATOM 2205 C CA . ASP B 1 84 ? 12.789 4.215 -17.266 1 46.91 84 ASP B CA 1
ATOM 2206 C C . ASP B 1 84 ? 13.773 4.477 -16.141 1 46.91 84 ASP B C 1
ATOM 2208 O O . ASP B 1 84 ? 14.891 4.949 -16.375 1 46.91 84 ASP B O 1
ATOM 2212 N N . VAL B 1 85 ? 13.492 5.121 -15.094 1 43.22 85 VAL B N 1
ATOM 2213 C CA . VAL B 1 85 ? 14.617 4.953 -14.172 1 43.22 85 VAL B CA 1
ATOM 2214 C C . VAL B 1 85 ? 15.141 3.523 -14.258 1 43.22 85 VAL B C 1
ATOM 2216 O O . VAL B 1 85 ? 14.398 2.566 -14.047 1 43.22 85 VAL B O 1
ATOM 2219 N N . ALA B 1 86 ? 16.062 3.311 -15.242 1 36.5 86 ALA B N 1
ATOM 2220 C CA . ALA B 1 86 ? 16.719 2.031 -15.492 1 36.5 86 ALA B CA 1
ATOM 2221 C C . ALA B 1 86 ? 17.062 1.323 -14.18 1 36.5 86 ALA B C 1
ATOM 2223 O O . ALA B 1 86 ? 17.562 1.941 -13.25 1 36.5 86 ALA B O 1
ATOM 2224 N N . ASP B 1 87 ? 16.219 0.569 -13.641 1 41.41 87 ASP B N 1
ATOM 2225 C CA . ASP B 1 87 ? 16.828 -0.208 -12.562 1 41.41 87 ASP B CA 1
ATOM 2226 C C . ASP B 1 87 ? 18.172 -0.793 -13.008 1 41.41 87 ASP B C 1
ATOM 2228 O O . ASP B 1 87 ? 18.438 -0.912 -14.203 1 41.41 87 ASP B O 1
ATOM 2232 N N . ASP B 1 88 ? 19.094 -0.529 -12.281 1 38.47 88 ASP B N 1
ATOM 2233 C CA . ASP B 1 88 ? 20.438 -1.013 -12.586 1 38.47 88 ASP B CA 1
ATOM 2234 C C . ASP B 1 88 ? 20.391 -2.43 -13.156 1 38.47 88 ASP B C 1
ATOM 2236 O O . ASP B 1 88 ? 21.438 -2.988 -13.523 1 38.47 88 ASP B O 1
ATOM 2240 N N . SER B 1 89 ? 19.547 -3.246 -12.664 1 37.25 89 SER B N 1
ATOM 2241 C CA . SER B 1 89 ? 19.828 -4.652 -12.953 1 37.25 89 SER B CA 1
ATOM 2242 C C . SER B 1 89 ? 19.531 -4.98 -14.414 1 37.25 89 SER B C 1
ATOM 2244 O O . SER B 1 89 ? 19.719 -6.121 -14.844 1 37.25 89 SER B O 1
ATOM 2246 N N . GLY B 1 90 ? 19.516 -4.074 -15.383 1 35 90 GLY B N 1
ATOM 2247 C CA . GLY B 1 90 ? 19.438 -4.355 -16.797 1 35 90 GLY B CA 1
ATOM 2248 C C . GLY B 1 90 ? 18.141 -5.027 -17.219 1 35 90 GLY B C 1
ATOM 2249 O O . GLY B 1 90 ? 17.922 -5.273 -18.391 1 35 90 GLY B O 1
ATOM 2250 N N . HIS B 1 91 ? 17.734 -5.969 -16.484 1 35.91 91 HIS B N 1
ATOM 2251 C CA . HIS B 1 91 ? 16.562 -6.688 -16.984 1 35.91 91 HIS B CA 1
ATOM 2252 C C . HIS B 1 91 ? 15.328 -5.797 -16.969 1 35.91 91 HIS B C 1
ATOM 2254 O O . HIS B 1 91 ? 15.172 -4.961 -16.078 1 35.91 91 HIS B O 1
ATOM 2260 N N . PRO B 1 92 ? 14.875 -5.504 -18.156 1 34.25 92 PRO B N 1
ATOM 2261 C CA . PRO B 1 92 ? 13.602 -4.77 -18.172 1 34.25 92 PRO B CA 1
ATOM 2262 C C . PRO B 1 92 ? 12.719 -5.109 -16.969 1 34.25 92 PRO B C 1
ATOM 2264 O O . PRO B 1 92 ? 12.305 -6.258 -16.812 1 34.25 92 PRO B O 1
ATOM 2267 N N . VAL B 1 93 ? 13.18 -4.992 -15.836 1 36.28 93 VAL B N 1
ATOM 2268 C CA . VAL B 1 93 ? 12.07 -5.062 -14.891 1 36.28 93 VAL B CA 1
ATOM 2269 C C . VAL B 1 93 ? 10.797 -4.551 -15.555 1 36.28 93 VAL B C 1
ATOM 2271 O O . VAL B 1 93 ? 10.844 -3.643 -16.391 1 36.28 93 VAL B O 1
ATOM 2274 N N . ASN B 1 94 ? 9.742 -5.258 -15.562 1 39.59 94 ASN B N 1
ATOM 2275 C CA . ASN B 1 94 ? 8.484 -4.832 -16.156 1 39.59 94 ASN B CA 1
ATOM 2276 C C . ASN B 1 94 ? 8.359 -3.311 -16.188 1 39.59 94 ASN B C 1
ATOM 2278 O O . ASN B 1 94 ? 8.898 -2.625 -15.312 1 39.59 94 ASN B O 1
ATOM 2282 N N . ASN B 1 95 ? 8.422 -2.656 -17.359 1 43.75 95 ASN B N 1
ATOM 2283 C CA . ASN B 1 95 ? 7.789 -1.441 -17.859 1 43.75 95 ASN B CA 1
ATOM 2284 C C . ASN B 1 95 ? 6.809 -0.858 -16.844 1 43.75 95 ASN B C 1
ATOM 2286 O O . ASN B 1 95 ? 5.797 -0.27 -17.219 1 43.75 95 ASN B O 1
ATOM 2290 N N . PHE B 1 96 ? 7.023 -1.338 -15.594 1 54.56 96 PHE B N 1
ATOM 2291 C CA . PHE B 1 96 ? 5.922 -0.772 -14.82 1 54.56 96 PHE B CA 1
ATOM 2292 C C . PHE B 1 96 ? 6.098 0.733 -14.648 1 54.56 96 PHE B C 1
ATOM 2294 O O . PHE B 1 96 ? 7.031 1.184 -13.984 1 54.56 96 PHE B O 1
ATOM 2301 N N . GLN B 1 97 ? 5.645 1.371 -15.508 1 66 97 GLN B N 1
ATOM 2302 C CA . GLN B 1 97 ? 5.613 2.826 -15.398 1 66 97 GLN B CA 1
ATOM 2303 C C . GLN B 1 97 ? 5.242 3.264 -13.984 1 66 97 GLN B C 1
ATOM 2305 O O . GLN B 1 97 ? 5.691 4.312 -13.516 1 66 97 GLN B O 1
ATOM 2310 N N . SER B 1 98 ? 4.723 2.25 -13.211 1 88.62 98 SER B N 1
ATOM 2311 C CA . SER B 1 98 ? 4.301 2.602 -11.859 1 88.62 98 SER B CA 1
ATOM 2312 C C . SER B 1 98 ? 5.02 1.756 -10.812 1 88.62 98 SER B C 1
ATOM 2314 O O . SER B 1 98 ? 5.23 0.559 -11.016 1 88.62 98 SER B O 1
ATOM 2316 N N . LYS B 1 99 ? 5.602 2.336 -9.766 1 94.56 99 LYS B N 1
ATOM 2317 C CA . LYS B 1 99 ? 6.266 1.666 -8.656 1 94.56 99 LYS B CA 1
ATOM 2318 C C . LYS B 1 99 ? 5.449 1.797 -7.371 1 94.56 99 LYS B C 1
ATOM 2320 O O . LYS B 1 99 ? 4.809 2.824 -7.137 1 94.56 99 LYS B O 1
ATOM 2325 N N . PRO B 1 100 ? 5.492 0.732 -6.559 1 97.62 100 PRO B N 1
ATOM 2326 C CA . PRO B 1 100 ? 4.699 0.769 -5.328 1 97.62 100 PRO B CA 1
ATOM 2327 C C . PRO B 1 100 ? 5.215 1.796 -4.32 1 97.62 100 PRO B C 1
ATOM 2329 O O . PRO B 1 100 ? 6.43 1.975 -4.184 1 97.62 100 PRO B O 1
ATOM 2332 N N . ALA B 1 101 ? 4.262 2.408 -3.643 1 97.75 101 ALA B N 1
ATOM 2333 C CA . ALA B 1 101 ? 4.625 3.475 -2.713 1 97.75 101 ALA B CA 1
ATOM 2334 C C . ALA B 1 101 ? 3.572 3.629 -1.62 1 97.75 101 ALA B C 1
ATOM 2336 O O . ALA B 1 101 ? 2.471 3.086 -1.729 1 97.75 101 ALA B O 1
ATOM 2337 N N . VAL B 1 102 ? 3.904 4.227 -0.58 1 98.38 102 VAL B N 1
ATOM 2338 C CA . VAL B 1 102 ? 3 4.82 0.399 1 98.38 102 VAL B CA 1
ATOM 2339 C C . VAL B 1 102 ? 3.043 6.344 0.289 1 98.38 102 VAL B C 1
ATOM 2341 O O . VAL B 1 102 ? 4.109 6.926 0.072 1 98.38 102 VAL B O 1
ATOM 2344 N N . LYS B 1 103 ? 1.884 6.93 0.422 1 98.25 103 LYS B N 1
ATOM 2345 C CA . LYS B 1 103 ? 1.799 8.383 0.28 1 98.25 103 LYS B CA 1
ATOM 2346 C C . LYS B 1 103 ? 1.456 9.047 1.61 1 98.25 103 LYS B C 1
ATOM 2348 O O . LYS B 1 103 ? 0.563 8.586 2.326 1 98.25 103 LYS B O 1
ATOM 2353 N N . ILE B 1 104 ? 2.25 10.008 1.926 1 98 104 ILE B N 1
ATOM 2354 C CA . ILE B 1 104 ? 1.831 10.953 2.953 1 98 104 ILE B CA 1
ATOM 2355 C C . ILE B 1 104 ? 0.837 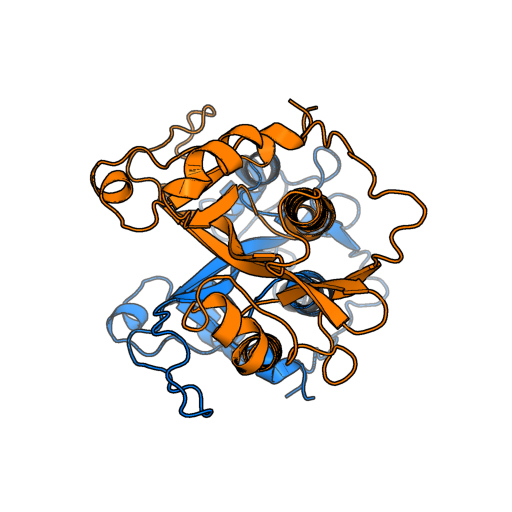11.953 2.363 1 98 104 ILE B C 1
ATOM 2357 O O . ILE B 1 104 ? 1.201 12.773 1.522 1 98 104 ILE B O 1
ATOM 2361 N N . THR B 1 105 ? -0.358 11.938 2.869 1 97.25 105 THR B N 1
ATOM 2362 C CA . THR B 1 105 ? -1.388 12.75 2.238 1 97.25 105 THR B CA 1
ATOM 2363 C C . THR B 1 105 ? -1.603 14.047 3.02 1 97.25 105 THR B C 1
ATOM 2365 O O . THR B 1 105 ? -2.08 15.039 2.465 1 97.25 105 THR B O 1
ATOM 2368 N N . ARG B 1 106 ? -1.389 13.984 4.297 1 97.69 106 ARG B N 1
ATOM 2369 C CA . ARG B 1 106 ? -1.543 15.141 5.168 1 97.69 106 ARG B CA 1
ATOM 2370 C C . ARG B 1 106 ? -0.46 15.164 6.242 1 97.69 106 ARG B C 1
ATOM 2372 O O . ARG B 1 106 ? -0.104 14.125 6.797 1 97.69 106 ARG B O 1
ATOM 2379 N N . LEU B 1 107 ? 0.089 16.297 6.422 1 98.19 107 LEU B N 1
ATOM 2380 C CA . LEU B 1 107 ? 0.99 16.578 7.535 1 98.19 107 LEU B CA 1
ATOM 2381 C C . LEU B 1 107 ? 0.839 18.016 8.016 1 98.19 107 LEU B C 1
ATOM 2383 O O . LEU B 1 107 ? 0.994 18.953 7.227 1 98.19 107 LEU B O 1
ATOM 2387 N N . ALA B 1 108 ? 0.48 18.109 9.266 1 98.25 108 ALA B N 1
ATOM 2388 C CA . ALA B 1 108 ? 0.33 19.453 9.82 1 98.25 108 ALA B CA 1
ATOM 2389 C C . ALA B 1 108 ? 0.589 19.469 11.32 1 98.25 108 ALA B C 1
ATOM 2391 O O . ALA B 1 108 ? 0.402 18.453 12 1 98.25 108 ALA B O 1
ATOM 2392 N N . VAL B 1 109 ? 1.022 20.562 11.773 1 98.19 109 VAL B N 1
ATOM 2393 C CA . VAL B 1 109 ? 1.225 20.828 13.195 1 98.19 109 VAL B CA 1
ATOM 2394 C C . VAL B 1 109 ? 0.453 22.078 13.594 1 98.19 109 VAL B C 1
ATOM 2396 O O . VAL B 1 109 ? 0.486 23.094 12.891 1 98.19 109 VAL B O 1
ATOM 2399 N N . ASP B 1 110 ? -0.228 21.953 14.719 1 98.31 110 ASP B N 1
ATOM 2400 C CA . ASP B 1 110 ? -0.941 23.109 15.25 1 98.31 110 ASP B CA 1
ATOM 2401 C C . ASP B 1 110 ? -0.033 24.328 15.312 1 98.31 110 ASP B C 1
ATOM 2403 O O . ASP B 1 110 ? 1.132 24.234 15.703 1 98.31 110 ASP B O 1
ATOM 2407 N N . GLN B 1 111 ? -0.627 25.516 14.969 1 97.75 111 GLN B N 1
ATOM 2408 C CA . GLN B 1 111 ? 0.158 26.734 14.828 1 97.75 111 GLN B CA 1
ATOM 2409 C C . GLN B 1 111 ? 0.887 27.062 16.125 1 97.75 111 GLN B C 1
ATOM 2411 O O . GLN B 1 111 ? 1.983 27.625 16.109 1 97.75 111 GLN B O 1
ATOM 2416 N N . ARG B 1 112 ? 0.36 26.781 17.281 1 96.75 112 ARG B N 1
ATOM 2417 C CA . ARG B 1 112 ? 0.919 27.109 18.594 1 96.75 112 ARG B CA 1
ATOM 2418 C C . ARG B 1 112 ? 2.098 26.203 18.922 1 96.75 112 ARG B C 1
ATOM 2420 O O . ARG B 1 112 ? 2.869 26.484 19.844 1 96.75 112 ARG B O 1
ATOM 2427 N N . TYR B 1 113 ? 2.285 25.109 18.156 1 96.06 113 TYR B N 1
ATOM 2428 C CA . TYR B 1 113 ? 3.303 24.109 18.484 1 96.06 113 TYR B CA 1
ATOM 2429 C C . TYR B 1 113 ? 4.281 23.938 17.328 1 96.06 113 TYR B C 1
ATOM 2431 O O . TYR B 1 113 ? 5.043 22.953 17.297 1 96.06 113 TYR B O 1
ATOM 2439 N N . GLN B 1 114 ? 4.258 24.781 16.359 1 95.31 114 GLN B N 1
ATOM 2440 C CA . GLN B 1 114 ? 5.125 24.688 15.18 1 95.31 114 GLN B CA 1
ATOM 2441 C C . GLN B 1 114 ? 6.566 25.031 15.539 1 95.31 114 GLN B C 1
ATOM 2443 O O . GLN B 1 114 ? 6.824 25.672 16.562 1 95.31 114 GLN B O 1
ATOM 2448 N N . ARG B 1 115 ? 7.5 24.516 14.773 1 93.5 115 ARG B N 1
ATOM 2449 C CA . ARG B 1 115 ? 8.93 24.781 14.898 1 93.5 115 ARG B CA 1
ATOM 2450 C C . ARG B 1 115 ? 9.477 24.25 16.219 1 93.5 115 ARG B C 1
ATOM 2452 O O . ARG B 1 115 ? 10.352 24.859 16.828 1 93.5 115 ARG B O 1
ATOM 2459 N N . GLN B 1 116 ? 8.844 23.172 16.688 1 93.56 116 GLN B N 1
ATOM 2460 C CA . GLN B 1 116 ? 9.281 22.516 17.906 1 93.56 116 GLN B CA 1
ATOM 2461 C C . GLN B 1 116 ? 9.656 21.062 17.656 1 93.56 116 GLN B C 1
ATOM 2463 O O . GLN B 1 116 ? 9.75 20.266 18.594 1 93.56 116 GLN B O 1
ATOM 2468 N N . GLY B 1 117 ? 9.695 20.672 16.422 1 94.81 117 GLY B N 1
ATOM 2469 C CA . GLY B 1 117 ? 10.18 19.344 16.062 1 94.81 117 GLY B CA 1
ATOM 2470 C C . GLY B 1 117 ? 9.062 18.328 15.922 1 94.81 117 GLY B C 1
ATOM 2471 O O . GLY B 1 117 ? 9.32 17.156 15.617 1 94.81 117 GLY B O 1
ATOM 2472 N N . ILE B 1 118 ? 7.848 18.703 16.156 1 96.5 118 ILE B N 1
ATOM 2473 C CA . ILE B 1 118 ? 6.719 17.781 16.141 1 96.5 118 ILE B CA 1
ATOM 2474 C C . ILE B 1 118 ? 6.531 17.219 14.734 1 96.5 118 ILE B C 1
ATOM 2476 O O . ILE B 1 118 ? 6.309 16.016 14.57 1 96.5 118 ILE B O 1
ATOM 2480 N N . GLY B 1 119 ? 6.633 18.078 13.703 1 97.06 119 GLY B N 1
ATOM 2481 C CA . GLY B 1 119 ? 6.523 17.609 12.328 1 97.06 119 GLY B CA 1
ATOM 2482 C C . GLY B 1 119 ? 7.574 16.578 11.969 1 97.06 119 GLY B C 1
ATOM 2483 O O . GLY B 1 119 ? 7.27 15.578 11.312 1 97.06 119 GLY B O 1
ATOM 2484 N N . GLN B 1 120 ? 8.758 16.828 12.406 1 95.81 120 GLN B N 1
ATOM 2485 C CA . GLN B 1 120 ? 9.867 15.906 12.164 1 95.81 120 GLN B CA 1
ATOM 2486 C C . GLN B 1 120 ? 9.602 14.547 12.812 1 95.81 120 GLN B C 1
ATOM 2488 O O . GLN B 1 120 ? 9.875 13.508 12.211 1 95.81 120 GLN B O 1
ATOM 2493 N N . ILE B 1 121 ? 9.125 14.562 13.977 1 95.56 121 ILE B N 1
ATOM 2494 C CA . ILE B 1 121 ? 8.867 13.32 14.703 1 95.56 121 ILE B CA 1
ATOM 2495 C C . ILE B 1 121 ? 7.738 12.555 14.023 1 95.56 121 ILE B C 1
ATOM 2497 O O . ILE B 1 121 ? 7.812 11.328 13.875 1 95.56 121 ILE B O 1
ATOM 2501 N N . LEU B 1 122 ? 6.688 13.281 13.625 1 97.12 122 LEU B N 1
ATOM 2502 C CA . LEU B 1 122 ? 5.598 12.641 12.898 1 97.12 122 LEU B CA 1
ATOM 2503 C C . LEU B 1 122 ? 6.113 11.977 11.625 1 97.12 122 LEU B C 1
ATOM 2505 O O . LEU B 1 122 ? 5.75 10.836 11.328 1 97.12 122 LEU B O 1
ATOM 2509 N N . LEU B 1 123 ? 6.938 12.656 10.898 1 96.69 123 LEU B N 1
ATOM 2510 C CA . LEU B 1 123 ? 7.523 12.117 9.68 1 96.69 123 LEU B CA 1
ATOM 2511 C C . LEU B 1 123 ? 8.375 10.891 9.977 1 96.69 123 LEU B C 1
ATOM 2513 O O . LEU B 1 123 ? 8.25 9.867 9.297 1 96.69 123 LEU B O 1
ATOM 2517 N N . ALA B 1 124 ? 9.203 10.938 10.977 1 94.06 124 ALA B N 1
ATOM 2518 C CA . ALA B 1 124 ? 10.047 9.82 11.367 1 94.06 124 ALA B CA 1
ATOM 2519 C C . ALA B 1 124 ? 9.211 8.602 11.742 1 94.06 124 ALA B C 1
ATOM 2521 O O . ALA B 1 124 ? 9.562 7.469 11.406 1 94.06 124 ALA B O 1
ATOM 2522 N N . GLN B 1 125 ? 8.195 8.836 12.438 1 92.69 125 GLN B N 1
ATOM 2523 C CA . GLN B 1 125 ? 7.312 7.734 12.812 1 92.69 125 GLN B CA 1
ATOM 2524 C C . GLN B 1 125 ? 6.688 7.082 11.586 1 92.69 125 GLN B C 1
ATOM 2526 O O . GLN B 1 125 ? 6.566 5.859 11.523 1 92.69 125 GLN B O 1
ATOM 2531 N N . SER B 1 126 ? 6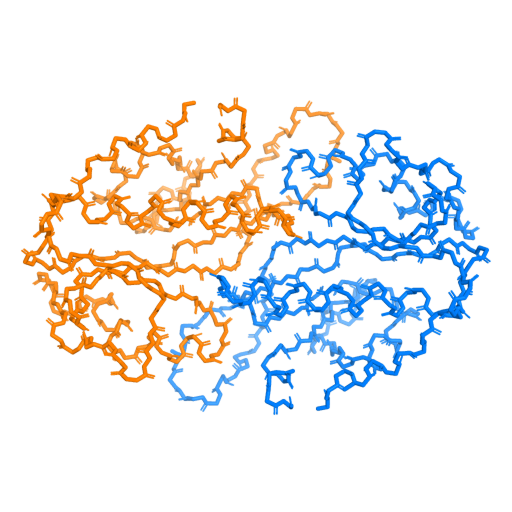.207 7.965 10.703 1 93.31 126 SER B N 1
ATOM 2532 C CA . SER B 1 126 ? 5.656 7.43 9.461 1 93.31 126 SER B CA 1
ATOM 2533 C C . SER B 1 126 ? 6.676 6.562 8.742 1 93.31 126 SER B C 1
ATOM 2535 O O . SER B 1 126 ? 6.328 5.516 8.188 1 93.31 126 SER B O 1
ATOM 2537 N N . PHE B 1 127 ? 7.887 6.969 8.758 1 93.25 127 PHE B N 1
ATOM 2538 C CA . PHE B 1 127 ? 8.977 6.199 8.164 1 93.25 127 PHE B CA 1
ATOM 2539 C C . PHE B 1 127 ? 9.109 4.836 8.828 1 93.25 127 PHE B C 1
ATOM 2541 O O . PHE B 1 127 ? 9.18 3.811 8.148 1 93.25 127 PHE B O 1
ATOM 2548 N N . SER B 1 128 ? 9.125 4.852 10.086 1 94 128 SER B N 1
ATOM 2549 C CA . SER B 1 128 ? 9.258 3.607 10.836 1 94 128 SER B CA 1
ATOM 2550 C C . SER B 1 128 ? 8.109 2.652 10.523 1 94 128 SER B C 1
ATOM 2552 O O . SER B 1 128 ? 8.32 1.453 10.336 1 94 128 SER B O 1
ATOM 2554 N N . LEU B 1 129 ? 6.941 3.193 10.484 1 94.81 129 LEU B N 1
ATOM 2555 C CA . LEU B 1 129 ? 5.773 2.377 10.18 1 94.81 129 LEU B CA 1
ATOM 2556 C C . LEU B 1 129 ? 5.898 1.738 8.797 1 94.81 129 LEU B C 1
ATOM 2558 O O . LEU B 1 129 ? 5.637 0.544 8.641 1 94.81 129 LEU B O 1
ATOM 2562 N N . VAL B 1 130 ? 6.305 2.543 7.84 1 96.31 130 VAL B N 1
ATOM 2563 C CA . VAL B 1 130 ? 6.383 2.07 6.461 1 96.31 130 VAL B CA 1
ATOM 2564 C C . VAL B 1 130 ? 7.504 1.042 6.328 1 96.31 130 VAL B C 1
ATOM 2566 O O . VAL B 1 130 ? 7.312 -0.017 5.727 1 96.31 130 VAL B O 1
ATOM 2569 N N . VAL B 1 131 ? 8.625 1.284 6.945 1 94.38 131 VAL B N 1
ATOM 2570 C CA . VAL B 1 131 ? 9.797 0.429 6.809 1 94.38 131 VAL B CA 1
ATOM 2571 C C . VAL B 1 131 ? 9.594 -0.858 7.605 1 94.38 131 VAL B C 1
ATOM 2573 O O . VAL B 1 131 ? 9.898 -1.95 7.117 1 94.38 131 VAL B O 1
ATOM 2576 N N . ASP B 1 132 ? 9.023 -0.727 8.758 1 93.62 132 ASP B N 1
ATOM 2577 C CA . ASP B 1 132 ? 8.977 -1.87 9.664 1 93.62 132 ASP B CA 1
ATOM 2578 C C . ASP B 1 132 ? 7.734 -2.725 9.406 1 93.62 132 ASP B C 1
ATOM 2580 O O . ASP B 1 132 ? 7.723 -3.918 9.719 1 93.62 132 ASP B O 1
ATOM 2584 N N . THR B 1 133 ? 6.75 -2.176 8.891 1 95.69 133 THR B N 1
ATOM 2585 C CA . THR B 1 133 ? 5.496 -2.91 8.773 1 95.69 133 THR B CA 1
ATOM 2586 C C . THR B 1 133 ? 5.109 -3.096 7.312 1 95.69 133 THR B C 1
ATOM 2588 O O . THR B 1 133 ? 4.992 -4.227 6.832 1 95.69 133 THR B O 1
ATOM 2591 N N . ILE B 1 134 ? 4.992 -1.998 6.594 1 97 134 ILE B N 1
ATOM 2592 C CA . ILE B 1 134 ? 4.461 -2.08 5.238 1 97 134 ILE B CA 1
ATOM 2593 C C . ILE B 1 134 ? 5.465 -2.791 4.332 1 97 134 ILE B C 1
ATOM 2595 O O . ILE B 1 134 ? 5.148 -3.822 3.734 1 97 134 ILE B O 1
ATOM 2599 N N . ARG B 1 135 ? 6.66 -2.328 4.328 1 94.44 135 ARG B N 1
ATOM 2600 C CA . ARG B 1 135 ? 7.707 -2.846 3.451 1 94.44 135 ARG B CA 1
ATOM 2601 C C . ARG B 1 135 ? 7.977 -4.32 3.732 1 94.44 135 ARG B C 1
ATOM 2603 O O . ARG B 1 135 ? 8.383 -5.062 2.838 1 94.44 135 ARG B O 1
ATOM 2610 N N . GLU B 1 136 ? 7.723 -4.746 4.906 1 94.31 136 GLU B N 1
ATOM 2611 C CA . GLU B 1 136 ? 7.969 -6.133 5.285 1 94.31 136 GLU B CA 1
ATOM 2612 C C . GLU B 1 136 ? 6.801 -7.031 4.891 1 94.31 136 GLU B C 1
ATOM 2614 O O . GLU B 1 136 ? 6.91 -8.258 4.938 1 94.31 136 GLU B O 1
ATOM 2619 N N . THR B 1 137 ? 5.734 -6.418 4.461 1 97.06 137 THR B N 1
ATOM 2620 C CA . THR B 1 137 ? 4.523 -7.195 4.211 1 97.06 137 THR B CA 1
ATOM 2621 C C . THR B 1 137 ? 4.164 -7.176 2.729 1 97.06 137 THR B C 1
ATOM 2623 O O . THR B 1 137 ? 3.703 -8.18 2.184 1 97.06 137 THR B O 1
ATOM 2626 N N . VAL B 1 138 ? 4.316 -6.043 2.068 1 98.06 138 VAL B N 1
ATOM 2627 C CA . VAL B 1 138 ? 4.012 -5.887 0.649 1 98.06 138 VAL B CA 1
ATOM 2628 C C . VAL B 1 138 ? 5.105 -5.07 -0.029 1 98.06 138 VAL B C 1
ATOM 2630 O O . VAL B 1 138 ? 5.914 -4.422 0.643 1 98.06 138 VAL B O 1
ATOM 2633 N N . GLY B 1 139 ? 5.113 -5.164 -1.375 1 97.62 139 GLY B N 1
ATOM 2634 C CA . GLY B 1 139 ? 6.008 -4.277 -2.102 1 97.62 139 GLY B CA 1
ATOM 2635 C C . GLY B 1 139 ? 5.727 -2.809 -1.856 1 97.62 139 GLY B C 1
ATOM 2636 O O . GLY B 1 139 ? 4.594 -2.352 -2.023 1 97.62 139 GLY B O 1
ATOM 2637 N N . CYS B 1 140 ? 6.727 -2.088 -1.515 1 97.69 140 CYS B N 1
ATOM 2638 C CA . CYS B 1 140 ? 6.691 -0.649 -1.272 1 97.69 140 CYS B CA 1
ATOM 2639 C C . CYS B 1 140 ? 8.078 -0.039 -1.393 1 97.69 140 CYS B C 1
ATOM 2641 O O . CYS B 1 140 ? 8.852 -0.054 -0.434 1 97.69 140 CYS B O 1
ATOM 2643 N N . ARG B 1 141 ? 8.273 0.559 -2.484 1 96.38 141 ARG B N 1
ATOM 2644 C CA . ARG B 1 141 ? 9.625 1.023 -2.768 1 96.38 141 ARG B CA 1
ATOM 2645 C C . ARG B 1 141 ? 9.805 2.484 -2.369 1 96.38 141 ARG B C 1
ATOM 2647 O O . ARG B 1 141 ? 10.883 2.895 -1.945 1 96.38 141 ARG B O 1
ATOM 2654 N N . PHE B 1 142 ? 8.703 3.236 -2.439 1 96.38 142 PHE B N 1
ATOM 2655 C CA . PHE B 1 142 ? 8.891 4.672 -2.268 1 96.38 142 PHE B CA 1
ATOM 2656 C C . PHE B 1 142 ? 7.922 5.219 -1.225 1 96.38 142 PHE B C 1
ATOM 2658 O O . PHE B 1 142 ? 6.832 4.676 -1.035 1 96.38 142 PHE B O 1
ATOM 2665 N N . LEU B 1 143 ? 8.352 6.203 -0.536 1 97.25 143 LEU B N 1
ATOM 2666 C CA . LEU B 1 143 ? 7.492 7.141 0.172 1 97.25 143 LEU B CA 1
ATOM 2667 C C . LEU B 1 143 ? 7.289 8.414 -0.645 1 97.25 143 LEU B C 1
ATOM 2669 O O . LEU B 1 143 ? 8.258 9 -1.138 1 97.25 143 LEU B O 1
ATOM 2673 N N . VAL B 1 144 ? 6.012 8.82 -0.857 1 97.31 144 VAL B N 1
ATOM 2674 C CA . VAL B 1 144 ? 5.754 9.922 -1.772 1 97.31 144 VAL B CA 1
ATOM 2675 C C . VAL B 1 144 ? 4.848 10.953 -1.099 1 97.31 144 VAL B C 1
ATOM 2677 O O . VAL B 1 144 ? 4.203 10.656 -0.091 1 97.31 144 VAL B O 1
ATOM 2680 N N . LEU B 1 145 ? 4.91 12.148 -1.507 1 97.12 145 LEU B N 1
ATOM 2681 C CA . LEU B 1 145 ? 4.031 13.219 -1.046 1 97.12 145 LEU B CA 1
ATOM 2682 C C . LEU B 1 145 ? 3.934 14.328 -2.086 1 97.12 145 LEU B C 1
ATOM 2684 O O . LEU B 1 145 ? 4.723 14.367 -3.033 1 97.12 145 LEU B O 1
ATOM 2688 N N . ASP B 1 146 ? 2.877 15.125 -1.986 1 96.38 146 ASP B N 1
ATOM 2689 C CA . ASP B 1 146 ? 2.777 16.406 -2.676 1 96.38 146 ASP B CA 1
ATOM 2690 C C . ASP B 1 146 ? 3.182 17.562 -1.758 1 96.38 146 ASP B C 1
ATOM 2692 O O . ASP B 1 146 ? 2.484 17.859 -0.788 1 96.38 146 ASP B O 1
ATOM 2696 N N . ALA B 1 147 ? 4.246 18.188 -2.102 1 96.75 147 ALA B N 1
ATOM 2697 C CA . ALA B 1 147 ? 4.801 19.172 -1.183 1 96.75 147 ALA B CA 1
ATOM 2698 C C . ALA B 1 147 ? 4.363 20.594 -1.57 1 96.75 147 ALA B C 1
ATOM 2700 O O . ALA B 1 147 ? 4.457 20.969 -2.738 1 96.75 147 ALA B O 1
ATOM 2701 N N . ARG B 1 148 ? 3.859 21.344 -0.543 1 95.19 148 ARG B N 1
ATOM 2702 C CA . ARG B 1 148 ? 3.785 22.781 -0.768 1 95.19 148 ARG B CA 1
ATOM 2703 C C . ARG B 1 148 ? 5.156 23.359 -1.1 1 95.19 148 ARG B C 1
ATOM 2705 O O . ARG B 1 148 ? 6.168 22.938 -0.535 1 95.19 148 ARG B O 1
ATOM 2712 N N . LYS B 1 149 ? 5.23 24.344 -1.934 1 94.94 149 LYS B N 1
ATOM 2713 C CA . LYS B 1 149 ? 6.488 24.875 -2.451 1 94.94 149 LYS B CA 1
ATOM 2714 C C . LYS B 1 149 ? 7.391 25.359 -1.318 1 94.94 149 LYS B C 1
ATOM 2716 O O . LYS B 1 149 ? 8.609 25.188 -1.375 1 94.94 149 LYS B O 1
ATOM 2721 N N . ASP B 1 150 ? 6.785 25.906 -0.326 1 94.81 150 ASP B N 1
ATOM 2722 C CA . ASP B 1 150 ? 7.578 26.469 0.766 1 94.81 150 ASP B CA 1
ATOM 2723 C C . ASP B 1 150 ? 8.078 25.375 1.702 1 94.81 150 ASP B C 1
ATOM 2725 O O . ASP B 1 150 ? 8.805 25.641 2.658 1 94.81 150 ASP B O 1
ATOM 2729 N N . LYS B 1 151 ? 7.691 24.109 1.491 1 96.44 151 LYS B N 1
ATOM 2730 C CA . LYS B 1 151 ? 8.109 23 2.348 1 96.44 151 LYS B CA 1
ATOM 2731 C C . LYS B 1 151 ? 9.086 22.078 1.623 1 96.44 151 LYS B C 1
ATOM 2733 O O . LYS B 1 151 ? 9.609 21.125 2.213 1 96.44 151 LYS B O 1
ATOM 2738 N N . ILE B 1 152 ? 9.406 22.359 0.372 1 97.38 152 ILE B N 1
ATOM 2739 C CA . ILE B 1 152 ? 10.234 21.5 -0.464 1 97.38 152 ILE B CA 1
ATOM 2740 C C . ILE B 1 152 ? 11.602 21.312 0.184 1 97.38 152 ILE B C 1
ATOM 2742 O O . ILE B 1 152 ? 12.086 20.188 0.334 1 97.38 152 ILE B O 1
ATOM 2746 N N . ASP B 1 153 ? 12.227 22.406 0.624 1 97.38 153 ASP B N 1
ATOM 2747 C CA . ASP B 1 153 ? 13.547 22.344 1.232 1 97.38 153 ASP B CA 1
ATOM 2748 C C . ASP B 1 153 ? 13.531 21.5 2.508 1 97.38 153 ASP B C 1
ATOM 2750 O O . ASP B 1 153 ? 14.477 20.766 2.789 1 97.38 153 ASP B O 1
ATOM 2754 N N . TRP B 1 154 ? 12.461 21.688 3.209 1 96.94 154 TRP B N 1
ATOM 2755 C CA . TRP B 1 154 ? 12.336 20.922 4.445 1 96.94 154 TRP B CA 1
ATOM 2756 C C . TRP B 1 154 ? 12.305 19.422 4.16 1 96.94 154 TRP B C 1
ATOM 2758 O O . TRP B 1 154 ? 13.031 18.656 4.781 1 96.94 154 TRP B O 1
ATOM 2768 N N . TYR B 1 155 ? 11.516 19.016 3.227 1 97.44 155 TYR B N 1
ATOM 2769 C CA . TYR B 1 155 ? 11.422 17.609 2.877 1 97.44 155 TYR B CA 1
ATOM 2770 C C . TYR B 1 155 ? 12.734 17.109 2.279 1 97.44 155 TYR B C 1
ATOM 2772 O O . TYR B 1 155 ? 13.125 15.953 2.5 1 97.44 155 TYR B O 1
ATOM 2780 N N . GLN B 1 156 ? 13.391 17.953 1.516 1 97.12 156 GLN B N 1
ATOM 2781 C CA . GLN B 1 156 ? 14.688 17.578 0.943 1 97.12 156 GLN B CA 1
ATOM 2782 C C . GLN B 1 156 ? 15.703 17.266 2.035 1 97.12 156 GLN B C 1
ATOM 2784 O O . GLN B 1 156 ? 16.547 16.391 1.862 1 97.12 156 GLN B O 1
ATOM 2789 N N . SER B 1 157 ? 15.625 17.938 3.105 1 96.06 157 SER B N 1
ATOM 2790 C CA . SER B 1 157 ? 16.547 17.719 4.215 1 96.06 157 SER B CA 1
ATOM 2791 C C . SER B 1 157 ? 16.344 16.328 4.82 1 96.06 157 SER B C 1
ATOM 2793 O O . SER B 1 157 ? 17.203 15.836 5.551 1 96.06 157 SER B O 1
ATOM 2795 N N . PHE B 1 158 ? 15.25 15.695 4.543 1 93.94 158 PHE B N 1
ATOM 2796 C CA . PHE B 1 158 ? 14.984 14.352 5.035 1 93.94 158 PHE B CA 1
ATOM 2797 C C . PHE B 1 158 ? 15.234 13.32 3.947 1 93.94 158 PHE B C 1
ATOM 2799 O O . PHE B 1 158 ? 14.922 12.141 4.121 1 93.94 158 PHE B O 1
ATOM 2806 N N . GLY B 1 159 ? 15.688 13.742 2.762 1 94.38 159 GLY B N 1
ATOM 2807 C CA . GLY B 1 159 ? 16.094 12.812 1.723 1 94.38 159 GLY B CA 1
ATOM 2808 C C . GLY B 1 159 ? 15.086 12.703 0.592 1 94.38 159 GLY B C 1
ATOM 2809 O O . GLY B 1 159 ? 15.297 11.945 -0.362 1 94.38 159 GLY B O 1
ATOM 2810 N N . PHE B 1 160 ? 14.023 13.516 0.694 1 96.75 160 PHE B N 1
ATOM 2811 C CA . PHE B 1 160 ? 13.07 13.508 -0.41 1 96.75 160 PHE B CA 1
ATOM 2812 C C . PHE B 1 160 ? 13.648 14.211 -1.632 1 96.75 160 PHE B C 1
ATOM 2814 O O . PHE B 1 160 ? 14.422 15.164 -1.5 1 96.75 160 PHE B O 1
ATOM 2821 N N . GLU B 1 161 ? 13.227 13.688 -2.787 1 95.94 161 GLU B N 1
ATOM 2822 C CA . GLU B 1 161 ? 13.633 14.273 -4.062 1 95.94 161 GLU B CA 1
ATOM 2823 C C . GLU B 1 161 ? 12.422 14.617 -4.926 1 95.94 161 GLU B C 1
ATOM 2825 O O . GLU B 1 161 ? 11.398 13.938 -4.855 1 95.94 161 GLU B O 1
ATOM 2830 N N . LEU B 1 162 ? 12.578 15.641 -5.703 1 95.81 162 LEU B N 1
ATOM 2831 C CA . LEU B 1 162 ? 11.523 16 -6.645 1 95.81 162 LEU B CA 1
ATOM 2832 C C . LEU B 1 162 ? 11.508 15.062 -7.84 1 95.81 162 LEU B C 1
ATOM 2834 O O . LEU B 1 162 ? 12.57 14.688 -8.352 1 95.81 162 LEU B O 1
ATOM 2838 N N . VAL B 1 163 ? 10.32 14.695 -8.242 1 93 163 VAL B N 1
ATOM 2839 C CA . VAL B 1 163 ? 10.227 14.07 -9.555 1 93 163 VAL B CA 1
ATOM 2840 C C . VAL B 1 163 ? 10.664 15.055 -10.633 1 93 163 VAL B C 1
ATOM 2842 O O . VAL B 1 163 ? 10.133 16.172 -10.719 1 93 163 VAL B O 1
ATOM 2845 N N . GLY B 1 164 ? 11.531 14.711 -11.43 1 89 164 GLY B N 1
ATOM 2846 C CA . GLY B 1 164 ? 12.273 15.617 -12.289 1 89 164 GLY B CA 1
ATOM 2847 C C . GLY B 1 164 ? 11.609 15.836 -13.633 1 89 164 GLY B C 1
ATOM 2848 O O . GLY B 1 164 ? 12.25 15.703 -14.68 1 89 164 GLY B O 1
ATOM 2849 N N . THR B 1 165 ? 10.375 16.109 -13.695 1 88.62 165 THR B N 1
ATOM 2850 C CA . THR B 1 165 ? 9.703 16.469 -14.938 1 88.62 165 THR B CA 1
ATOM 2851 C C . THR B 1 165 ? 9.234 17.922 -14.891 1 88.62 165 THR B C 1
ATOM 2853 O O . THR B 1 165 ? 8.969 18.469 -13.82 1 88.62 165 THR B O 1
ATOM 2856 N N . HIS B 1 166 ? 9.242 18.531 -16.031 1 90.25 166 HIS B N 1
ATOM 2857 C CA . HIS B 1 166 ? 8.758 19.906 -16.125 1 90.25 166 HIS B CA 1
ATOM 2858 C C . HIS B 1 166 ? 7.332 20.031 -15.609 1 90.25 166 HIS B C 1
ATOM 2860 O O . HIS B 1 166 ? 7.008 20.969 -14.891 1 90.25 166 HIS B O 1
ATOM 2866 N N . GLU B 1 167 ? 6.582 19.062 -15.93 1 90.5 167 GLU B N 1
ATOM 2867 C CA . GLU B 1 167 ? 5.188 19.062 -15.508 1 90.5 167 GLU B CA 1
ATOM 2868 C C . GLU B 1 167 ? 5.078 19.047 -13.984 1 90.5 167 GLU B C 1
ATOM 2870 O O . GLU B 1 167 ? 4.281 19.797 -13.406 1 90.5 167 GLU B O 1
ATOM 2875 N N . ASN B 1 168 ? 5.891 18.234 -13.375 1 92.56 168 ASN B N 1
ATOM 2876 C CA . ASN B 1 168 ? 5.852 18.172 -11.914 1 92.56 168 ASN B CA 1
ATOM 2877 C C . ASN B 1 168 ? 6.316 19.469 -11.273 1 92.56 168 ASN B C 1
ATOM 2879 O O . ASN B 1 168 ? 5.723 19.938 -10.305 1 92.56 168 ASN B O 1
ATOM 2883 N N . MET B 1 169 ? 7.293 20.062 -11.859 1 91.38 169 MET B N 1
ATOM 2884 C CA . MET B 1 169 ? 7.871 21.281 -11.297 1 91.38 169 MET B CA 1
ATOM 2885 C C . MET B 1 169 ? 6.883 22.438 -11.383 1 91.38 169 MET B C 1
ATOM 2887 O O . MET B 1 169 ? 6.961 23.391 -10.594 1 91.38 169 MET B O 1
ATOM 2891 N N . MET B 1 170 ? 5.965 22.359 -12.297 1 93.38 170 MET B N 1
ATOM 2892 C CA . MET B 1 170 ? 5.004 23.438 -12.508 1 93.38 170 MET B CA 1
ATOM 2893 C C . MET B 1 170 ? 3.777 23.25 -11.617 1 93.38 170 MET B C 1
ATOM 2895 O O . MET B 1 170 ? 2.939 24.156 -11.523 1 93.38 170 MET B O 1
ATOM 2899 N N . ARG B 1 171 ? 3.729 22.141 -10.953 1 92.94 171 ARG B N 1
ATOM 2900 C CA . ARG B 1 171 ? 2.602 21.906 -10.055 1 92.94 171 ARG B CA 1
ATOM 2901 C C . ARG B 1 171 ? 2.637 22.859 -8.867 1 92.94 171 ARG B C 1
ATOM 2903 O O . ARG B 1 171 ? 3.709 23.312 -8.461 1 92.94 171 ARG B O 1
ATOM 2910 N N . GLU B 1 172 ? 1.402 23.125 -8.391 1 93.62 172 GLU B N 1
ATOM 2911 C CA . GLU B 1 172 ? 1.318 23.891 -7.152 1 93.62 172 GLU B CA 1
ATOM 2912 C C . GLU B 1 172 ? 1.988 23.156 -5.996 1 93.62 172 GLU B C 1
ATOM 2914 O O . GLU B 1 172 ? 2.695 23.766 -5.191 1 93.62 172 GLU B O 1
ATOM 2919 N N . CYS B 1 173 ? 1.741 21.906 -5.953 1 96.56 173 CYS B N 1
ATOM 2920 C CA . CYS B 1 173 ? 2.365 21.016 -4.988 1 96.56 173 CYS B CA 1
ATOM 2921 C C . CYS B 1 173 ? 3.084 19.859 -5.695 1 96.56 173 CYS B C 1
ATOM 2923 O O . CYS B 1 173 ? 2.488 18.828 -5.957 1 96.56 173 CYS B O 1
ATOM 2925 N N . PRO B 1 174 ? 4.34 20.109 -6.004 1 96.19 174 PRO B N 1
ATOM 2926 C CA . PRO B 1 17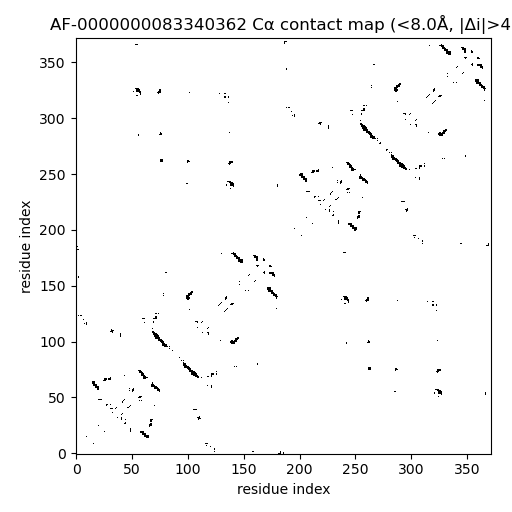4 ? 5.074 19.094 -6.746 1 96.19 174 PRO B CA 1
ATOM 2927 C C . PRO B 1 174 ? 5.219 17.781 -5.965 1 96.19 174 PRO B C 1
ATOM 2929 O O . PRO B 1 174 ? 5.273 17.797 -4.734 1 96.19 174 PRO B O 1
ATOM 2932 N N . ILE B 1 175 ? 5.332 16.688 -6.727 1 96.12 175 ILE B N 1
ATOM 2933 C CA . ILE B 1 175 ? 5.484 15.352 -6.152 1 96.12 175 ILE B CA 1
ATOM 2934 C C . ILE B 1 175 ? 6.938 15.133 -5.738 1 96.12 175 ILE B C 1
ATOM 2936 O O . ILE B 1 175 ? 7.859 15.422 -6.508 1 96.12 175 ILE B O 1
ATOM 2940 N N . MET B 1 176 ? 7.145 14.742 -4.523 1 97.44 176 MET B N 1
ATOM 2941 C CA . MET B 1 176 ? 8.453 14.32 -4.02 1 97.44 176 MET B CA 1
ATOM 2942 C C . MET B 1 176 ? 8.422 12.852 -3.604 1 97.44 176 MET B C 1
ATOM 2944 O O . MET B 1 176 ? 7.363 12.305 -3.312 1 97.44 176 MET B O 1
ATOM 2948 N N . PHE B 1 177 ? 9.57 12.25 -3.699 1 96.19 177 PHE B N 1
ATOM 2949 C CA . PHE B 1 177 ? 9.656 10.844 -3.338 1 96.19 177 PHE B CA 1
ATOM 2950 C C . PHE B 1 177 ? 10.938 10.555 -2.566 1 96.19 177 PHE B C 1
ATOM 2952 O O . PHE B 1 177 ? 11.898 11.32 -2.648 1 96.19 177 PHE B O 1
ATOM 2959 N N . LEU B 1 178 ? 10.906 9.594 -1.732 1 96.19 178 LEU B N 1
ATOM 2960 C CA . LEU B 1 178 ? 12.055 9.016 -1.036 1 96.19 178 LEU B CA 1
ATOM 2961 C C . LEU B 1 178 ? 12.172 7.527 -1.34 1 96.19 178 LEU B C 1
ATOM 2963 O O . LEU B 1 178 ? 11.219 6.77 -1.153 1 96.19 178 LEU B O 1
ATOM 2967 N N . ASP B 1 179 ? 13.289 7.09 -1.883 1 94.44 179 ASP B N 1
ATOM 2968 C CA . ASP B 1 179 ? 13.539 5.68 -2.162 1 94.44 179 ASP B CA 1
ATOM 2969 C C . ASP B 1 179 ? 13.875 4.918 -0.882 1 94.44 179 ASP B C 1
ATOM 2971 O O . ASP B 1 179 ? 14.898 5.195 -0.242 1 94.44 179 ASP B O 1
ATOM 2975 N N . LEU B 1 180 ? 13.047 4.004 -0.514 1 94.19 180 LEU B N 1
ATOM 2976 C CA . LEU B 1 180 ? 13.188 3.305 0.759 1 94.19 180 LEU B CA 1
ATOM 2977 C C . LEU B 1 180 ? 14.352 2.318 0.715 1 94.19 180 LEU B C 1
ATOM 2979 O O . LEU B 1 180 ? 14.789 1.825 1.756 1 94.19 180 LEU B O 1
ATOM 2983 N N . ARG B 1 181 ? 14.812 1.933 -0.501 1 87.25 181 ARG B N 1
ATOM 2984 C CA . ARG B 1 181 ? 15.992 1.086 -0.595 1 87.25 181 ARG B CA 1
ATOM 2985 C C . ARG B 1 181 ? 17.203 1.759 0.05 1 87.25 181 ARG B C 1
ATOM 2987 O O . ARG B 1 181 ? 18.141 1.082 0.491 1 87.25 181 ARG B O 1
ATOM 2994 N N . ASP B 1 182 ? 17.203 3.094 -0.05 1 74.06 182 ASP B N 1
ATOM 2995 C CA . ASP B 1 182 ? 18.312 3.885 0.481 1 74.06 182 ASP B CA 1
ATOM 2996 C C . ASP B 1 182 ? 18.344 3.826 2.008 1 74.06 182 ASP B C 1
ATOM 2998 O O . ASP B 1 182 ? 19.375 4.109 2.623 1 74.06 182 ASP B O 1
ATOM 3002 N N . LEU B 1 183 ? 17.25 3.506 2.639 1 63.97 183 LEU B N 1
ATOM 3003 C CA . LEU B 1 183 ? 17.172 3.486 4.094 1 63.97 183 LEU B CA 1
ATOM 3004 C C . LEU B 1 183 ? 17.578 2.125 4.645 1 63.97 183 LEU B C 1
ATOM 3006 O O . LEU B 1 183 ? 17.938 2.006 5.816 1 63.97 183 LEU B O 1
ATOM 3010 N N . VAL B 1 184 ? 17.391 0.975 3.975 1 51.72 184 VAL B N 1
ATOM 3011 C CA . VAL B 1 184 ? 17.672 -0.365 4.477 1 51.72 184 VAL B CA 1
ATOM 3012 C C . VAL B 1 184 ? 19.188 -0.548 4.641 1 51.72 184 VAL B C 1
ATOM 3014 O O . VAL B 1 184 ? 19.641 -1.306 5.504 1 51.72 184 VAL B O 1
ATOM 3017 N N . GLU B 1 185 ? 20.031 -0.213 3.762 1 42.03 185 GLU B N 1
ATOM 3018 C CA . GLU B 1 185 ? 21.469 -0.494 3.852 1 42.03 185 GLU B CA 1
ATOM 3019 C C . GLU B 1 185 ? 22.125 0.338 4.949 1 42.03 185 GLU B C 1
ATOM 3021 O O . GLU B 1 185 ? 23.281 0.092 5.316 1 42.03 185 GLU B O 1
ATOM 3026 N N . ARG B 1 186 ? 21.531 1.272 5.488 1 32.25 186 ARG B N 1
ATOM 3027 C CA . ARG B 1 186 ? 22.406 1.945 6.445 1 32.25 186 ARG B CA 1
ATOM 3028 C C . ARG B 1 186 ? 22.297 1.313 7.828 1 32.25 186 ARG B C 1
ATOM 3030 O O . ARG B 1 186 ? 21.203 0.887 8.234 1 32.25 186 ARG B O 1
#

Secondary structure (DSSP, 8-state):
-----------TTS-EEEEE--TTTSB-TT---SSTT-HHHHIIIIIHHHHHHTTS-EEEEEEETTEEEEEEEEEEEEEE-SS----TT-S-----SEEEEEEEEEEEE-GGGTTSSHHHHHHHHHHHHIIIIIHHHSB--EEEEE--GGGHHHHHTTT-EE---HHHHTSSS-EEEEETHHHH--/-----------TTS-EEEEE--TTTSB-TT---SSTT-HHHHIIIIIHHHHHHTTS-EEEEEEETTEEEEEEEEEEEEEE-SS----TT-S-----SEEEEEEEEEEEE-GGGTTSSHHHHHHHHHHHHIIIIIHHHSB--EEEEE--GGGHHHHHTTT-EE---HHHHTSSS-EEEEETHHHH--

InterPro domains:
  IPR000182 GNAT domain [PF13508] (58-161)
  IPR000182 GNAT domain [PS51186] (1-181)
  IPR016181 Acyl-CoA N-acyltransferase [SSF55729] (35-172)